Protein AF-A0A968J5C4-F1 (afdb_monomer_lite)

Foldseek 3Di:
DDDLVQLVPDPDVLSVDPLLSVCPPDDLVRLLVCCQVCVLDLSSVSNVCSRCVVVLVVLVVVDPDDDFLVLVLVLSLVVSVCSNVDDPDPDDDDDPSNVSSVSSVVSVVVVVPDDDDPDDPVLVVVVSVVSVVDDSSLSNQLVVLLVPFDPQLSVLQCCCVVVVDDLVRSCVVCVVVVNNDDSVRSVVSPVVSVVSSLVSGRPVSCVPPPPDPD

Sequence (214 aa):
MHHPEDLDHSPWPECRSSLVRGLSIYSDHELVTHLQNHPEQGRYFIALFCRFERQLDAQLRTYPLQLTESQRHWIWQQLFLELSQLRLSHPEGLTLPTWFAQQVDRLMSVVEVAPKEQSDQESFSEREQALAEISPVLGCYIQQALAKLPPDQRFVLVLHDTFRWSEHQILTQLRQEGFPLSSAATLNLIQEARQTLFRELPGDIRALYLRTRP

Secondary structure (DSSP, 8-state):
---GGGGTT-S-GGGGSHHHHTTTTS-HHHHHHHHHH-TT-THHHHHHHHHHHHHHHHHHTTSSS---HHHHHHHHHHHHHHHTT----TTSS--HHHHHHHHHHHHHHHHHHS------HHHHHHHHHHHHTS-HHHHHHHHHHHHHS-HHHHHHHIIIIIS---HHHHHHHHHHTT----HHHHHHHHHHHHHHHHHHS-HHHIIIIIS---

Structure (mmCIF, N/CA/C/O backbone):
data_AF-A0A968J5C4-F1
#
_entry.id   AF-A0A968J5C4-F1
#
loop_
_atom_site.group_PDB
_atom_site.id
_atom_site.type_symbol
_atom_site.label_atom_id
_atom_site.label_alt_id
_atom_site.label_comp_id
_atom_site.label_asym_id
_atom_site.label_entity_id
_atom_site.label_seq_id
_atom_site.pdbx_PDB_ins_code
_atom_site.Cartn_x
_atom_site.Cartn_y
_atom_site.Cartn_z
_atom_site.occupancy
_atom_site.B_iso_or_equiv
_atom_site.auth_seq_id
_atom_site.auth_comp_id
_atom_site.auth_asym_id
_atom_site.auth_atom_id
_atom_site.pdbx_PDB_model_num
ATOM 1 N N . MET A 1 1 ? 13.071 -6.426 -20.908 1.00 38.50 1 MET A N 1
ATOM 2 C CA . MET A 1 1 ? 12.412 -7.721 -20.638 1.00 38.50 1 MET A CA 1
ATOM 3 C C . MET A 1 1 ? 13.096 -8.322 -19.422 1.00 38.50 1 MET A C 1
ATOM 5 O O . MET A 1 1 ? 14.261 -8.667 -19.537 1.00 38.50 1 MET A O 1
ATOM 9 N N . HIS A 1 2 ? 12.450 -8.330 -18.254 1.00 48.69 2 HIS A N 1
ATOM 10 C CA . HIS A 1 2 ? 12.933 -9.114 -17.107 1.00 48.69 2 HIS A 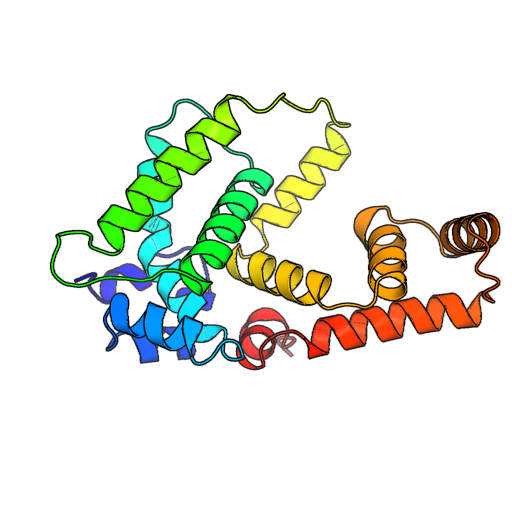CA 1
ATOM 11 C C . HIS A 1 2 ? 12.624 -10.592 -17.376 1.00 48.69 2 HIS A C 1
ATOM 13 O O . HIS A 1 2 ? 11.518 -10.906 -17.823 1.00 48.69 2 HIS A O 1
ATOM 19 N N . HIS A 1 3 ? 13.603 -11.478 -17.192 1.00 46.03 3 HIS A N 1
ATOM 20 C CA . HIS A 1 3 ? 13.430 -12.905 -17.461 1.00 46.03 3 HIS A CA 1
ATOM 21 C C . HIS A 1 3 ? 12.639 -13.560 -16.318 1.00 46.03 3 HIS A C 1
ATOM 23 O O . HIS A 1 3 ? 12.791 -13.165 -15.170 1.00 46.03 3 HIS A O 1
ATOM 29 N N . PRO A 1 4 ? 11.802 -14.577 -16.576 1.00 49.81 4 PRO A N 1
ATOM 30 C CA . PRO A 1 4 ? 11.006 -15.232 -15.531 1.00 49.81 4 PRO A CA 1
ATOM 31 C C . PRO A 1 4 ? 11.838 -15.856 -14.390 1.00 49.81 4 PRO A C 1
ATOM 33 O O . PRO A 1 4 ? 11.307 -16.042 -13.298 1.00 49.81 4 PRO A O 1
ATOM 36 N N . GLU A 1 5 ? 13.129 -16.127 -14.610 1.00 51.81 5 GLU A N 1
ATOM 37 C CA . GLU A 1 5 ? 14.076 -16.632 -13.598 1.00 51.81 5 GLU A CA 1
ATOM 38 C C . GLU A 1 5 ? 14.369 -15.614 -12.481 1.00 51.81 5 GLU A C 1
ATOM 40 O O . GLU A 1 5 ? 14.706 -15.982 -11.359 1.00 51.81 5 GLU A O 1
ATOM 45 N N . ASP A 1 6 ? 14.156 -14.327 -12.747 1.00 52.81 6 ASP A N 1
ATOM 46 C CA . ASP A 1 6 ? 14.412 -13.24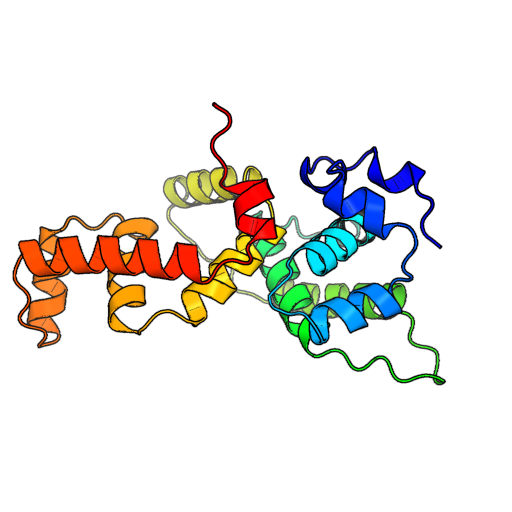1 -11.805 1.00 52.81 6 ASP A CA 1
ATOM 47 C C . ASP A 1 6 ? 13.458 -13.215 -10.599 1.00 52.81 6 ASP A C 1
ATOM 49 O O . ASP A 1 6 ? 13.799 -12.671 -9.547 1.00 52.81 6 ASP A O 1
ATOM 53 N N . LEU A 1 7 ? 12.272 -13.816 -10.737 1.00 58.62 7 LEU A N 1
ATOM 54 C CA . LEU A 1 7 ? 11.234 -13.843 -9.701 1.00 58.62 7 LEU A CA 1
ATOM 55 C C . LEU A 1 7 ? 11.480 -14.916 -8.627 1.00 58.62 7 LEU A C 1
ATOM 57 O O . LEU A 1 7 ? 10.919 -14.817 -7.536 1.00 58.62 7 LEU A O 1
ATOM 61 N N . ASP A 1 8 ? 12.303 -15.932 -8.907 1.00 59.69 8 ASP A N 1
ATOM 62 C CA . ASP A 1 8 ? 12.500 -17.077 -7.999 1.00 59.69 8 ASP A CA 1
ATOM 63 C C . ASP A 1 8 ? 13.495 -16.785 -6.859 1.00 59.69 8 ASP A C 1
ATOM 65 O O . ASP A 1 8 ? 13.578 -17.539 -5.890 1.00 59.69 8 ASP A O 1
ATOM 69 N N . HIS A 1 9 ? 14.199 -15.649 -6.933 1.00 67.56 9 HIS A N 1
ATOM 70 C CA . HIS A 1 9 ? 15.175 -15.199 -5.935 1.00 67.56 9 HIS A CA 1
ATOM 71 C C . HIS A 1 9 ? 14.663 -14.091 -4.999 1.00 67.56 9 HIS A C 1
ATOM 73 O O . HIS A 1 9 ? 15.413 -13.644 -4.133 1.00 67.56 9 HIS A O 1
ATOM 79 N N . SER A 1 10 ? 13.413 -13.637 -5.151 1.00 76.75 10 SER A N 1
ATOM 80 C CA . SER A 1 10 ? 12.849 -12.608 -4.270 1.00 76.75 10 SER A CA 1
ATOM 81 C C . SER A 1 10 ? 12.615 -13.162 -2.853 1.00 76.75 10 SER A C 1
ATOM 83 O O . SER A 1 10 ? 12.084 -14.273 -2.717 1.00 76.75 10 SER A O 1
ATOM 85 N N . PRO A 1 11 ? 12.957 -12.411 -1.785 1.00 83.06 11 PRO A N 1
ATOM 86 C CA . PRO A 1 11 ? 12.683 -12.837 -0.410 1.00 83.06 11 PRO A CA 1
ATOM 87 C C . PRO A 1 11 ? 11.174 -12.903 -0.113 1.00 83.06 11 PRO A C 1
ATOM 89 O O . PRO A 1 11 ? 10.742 -13.604 0.806 1.00 83.06 11 PRO A O 1
ATOM 92 N N . TRP A 1 12 ? 10.358 -12.235 -0.928 1.00 88.88 12 TRP A N 1
ATOM 93 C CA . TRP A 1 12 ? 8.927 -12.071 -0.724 1.00 88.88 12 TRP A CA 1
ATOM 94 C C . TRP A 1 12 ? 8.125 -13.289 -1.230 1.00 88.88 12 TRP A C 1
ATOM 96 O O . TRP A 1 12 ? 8.182 -13.641 -2.415 1.00 88.88 12 TRP A O 1
ATOM 106 N N . PRO A 1 13 ? 7.364 -13.992 -0.363 1.00 89.44 13 PRO A N 1
ATOM 107 C CA . PRO A 1 13 ? 6.615 -15.190 -0.749 1.00 89.44 13 PRO A CA 1
ATOM 108 C C . PRO A 1 13 ? 5.543 -14.931 -1.818 1.00 89.44 13 PRO A C 1
ATOM 110 O O . PRO A 1 13 ? 5.281 -15.812 -2.639 1.00 89.44 13 PRO A O 1
ATOM 113 N N . GLU A 1 14 ? 4.958 -13.736 -1.862 1.00 91.31 14 GLU A N 1
ATOM 114 C CA . GLU A 1 14 ? 3.988 -13.316 -2.877 1.00 91.31 14 GLU A CA 1
ATOM 115 C C . GLU A 1 14 ? 4.526 -13.423 -4.307 1.00 91.31 14 GLU A C 1
ATOM 117 O O . GLU A 1 14 ? 3.774 -13.801 -5.208 1.00 91.31 14 GLU A O 1
ATOM 122 N N . CYS A 1 15 ? 5.825 -13.191 -4.518 1.00 91.75 15 CYS A N 1
ATOM 123 C CA . CYS A 1 15 ? 6.458 -13.244 -5.836 1.00 91.75 15 CYS A CA 1
ATOM 124 C C . CYS A 1 15 ? 6.536 -14.666 -6.398 1.00 91.75 15 CYS A C 1
ATOM 126 O O . CYS A 1 15 ? 6.603 -14.865 -7.611 1.00 91.75 15 CYS A O 1
ATOM 128 N N . ARG A 1 16 ? 6.426 -15.673 -5.523 1.00 89.88 16 ARG A N 1
ATOM 129 C CA . ARG A 1 16 ? 6.356 -17.094 -5.887 1.00 89.88 16 ARG A CA 1
ATOM 130 C C . ARG A 1 16 ? 4.920 -17.603 -6.026 1.00 89.88 16 ARG A C 1
ATOM 132 O O . ARG A 1 16 ? 4.716 -18.765 -6.379 1.00 89.88 16 ARG A O 1
ATOM 139 N N . SER A 1 17 ? 3.916 -16.764 -5.767 1.00 90.25 17 SER A N 1
ATOM 140 C CA . SER A 1 17 ? 2.514 -17.157 -5.893 1.00 90.25 17 SER A CA 1
ATOM 141 C C . SER A 1 17 ? 2.137 -17.440 -7.351 1.00 90.25 17 SER A C 1
ATOM 143 O O . SER A 1 17 ? 2.603 -16.783 -8.286 1.00 90.25 17 SER A O 1
ATOM 145 N N . SER A 1 18 ? 1.239 -18.407 -7.562 1.00 90.69 18 SER A N 1
ATOM 146 C CA . SER A 1 18 ? 0.682 -18.696 -8.893 1.00 90.69 18 SER A CA 1
ATOM 147 C C . SER A 1 18 ? -0.041 -17.486 -9.493 1.00 90.69 18 SER A C 1
ATOM 149 O O . SER A 1 18 ? -0.040 -17.307 -10.710 1.00 90.69 18 SER A O 1
ATOM 151 N N . LEU A 1 19 ? -0.598 -16.632 -8.630 1.00 90.00 19 LEU A N 1
ATOM 152 C CA . LEU A 1 19 ? -1.251 -15.381 -8.991 1.00 90.00 19 LEU A CA 1
ATOM 153 C C . LEU A 1 19 ? -0.293 -14.402 -9.683 1.00 90.00 19 LEU A C 1
ATOM 155 O O . LEU A 1 19 ? -0.680 -13.814 -10.687 1.00 90.00 19 LEU A O 1
ATOM 159 N N . VAL A 1 20 ? 0.947 -14.264 -9.206 1.00 90.88 20 VAL A N 1
ATOM 160 C CA . VAL A 1 20 ? 1.964 -13.403 -9.839 1.00 90.88 20 VAL A CA 1
ATOM 161 C C . VAL A 1 20 ? 2.586 -14.085 -11.052 1.00 90.88 20 VAL A C 1
ATOM 163 O O . VAL A 1 20 ? 2.722 -13.466 -12.107 1.00 90.88 20 VAL A O 1
ATOM 166 N N . ARG A 1 21 ? 2.914 -15.380 -10.950 1.00 89.12 21 ARG A N 1
ATOM 167 C CA . ARG A 1 21 ? 3.531 -16.139 -12.054 1.00 89.12 21 ARG A CA 1
ATOM 168 C C . ARG A 1 21 ? 2.664 -16.143 -13.316 1.00 89.12 21 ARG A C 1
ATOM 170 O O . ARG A 1 21 ? 3.193 -16.005 -14.420 1.00 89.12 21 ARG A O 1
ATOM 177 N N . GLY A 1 22 ? 1.341 -16.220 -13.160 1.00 90.88 22 GLY A N 1
ATOM 178 C CA . GLY A 1 22 ? 0.382 -16.132 -14.266 1.00 90.88 22 GLY A CA 1
ATOM 179 C C . GLY A 1 22 ? 0.363 -14.780 -14.994 1.00 90.88 22 GLY A C 1
ATOM 180 O O . GLY A 1 22 ? -0.156 -14.701 -16.102 1.00 90.88 22 GLY A O 1
ATOM 181 N N . LEU A 1 23 ? 0.946 -13.728 -14.410 1.00 94.31 23 LEU A N 1
ATOM 182 C CA . LEU A 1 23 ? 1.034 -12.388 -14.999 1.00 94.31 23 LEU A CA 1
ATOM 183 C C . LEU A 1 23 ? 2.372 -12.128 -15.713 1.00 94.31 23 LEU A C 1
ATOM 185 O O . LEU A 1 23 ? 2.590 -11.034 -16.227 1.00 94.31 23 LEU A O 1
ATOM 189 N N . SER A 1 24 ? 3.269 -13.118 -15.772 1.00 89.94 24 SER A N 1
ATOM 190 C CA . SER A 1 24 ? 4.573 -13.002 -16.449 1.00 89.94 24 SER A CA 1
ATOM 191 C C . SER A 1 24 ? 4.469 -12.640 -17.935 1.00 89.94 24 SER A C 1
ATOM 193 O O . SER A 1 24 ? 5.381 -12.014 -18.466 1.00 89.94 24 SER A O 1
ATOM 195 N N . ILE A 1 25 ? 3.347 -12.972 -18.582 1.00 91.75 25 ILE A N 1
ATOM 196 C CA . ILE A 1 25 ? 3.081 -12.661 -19.992 1.00 91.75 25 ILE A CA 1
ATOM 197 C C . ILE A 1 25 ? 2.893 -11.164 -20.273 1.00 91.75 25 ILE A C 1
ATOM 199 O O . ILE A 1 25 ? 3.117 -10.737 -21.401 1.00 91.75 25 ILE A O 1
ATOM 203 N N . TYR A 1 26 ? 2.484 -10.374 -19.276 1.00 93.88 26 TYR A N 1
ATOM 204 C CA . TYR A 1 26 ? 2.202 -8.953 -19.462 1.00 93.88 26 TYR A CA 1
ATOM 205 C C . TYR A 1 26 ? 3.490 -8.134 -19.434 1.00 93.88 26 TYR A C 1
ATOM 207 O O . TYR A 1 26 ? 4.351 -8.319 -18.570 1.00 93.88 26 TYR A O 1
ATOM 215 N N . SER A 1 27 ? 3.606 -7.170 -20.334 1.00 92.62 27 SER A N 1
ATOM 216 C CA . SER A 1 27 ? 4.606 -6.109 -20.263 1.00 92.62 27 SER A CA 1
ATOM 217 C C . SER A 1 27 ? 4.381 -5.204 -19.049 1.00 92.62 27 SER A C 1
ATOM 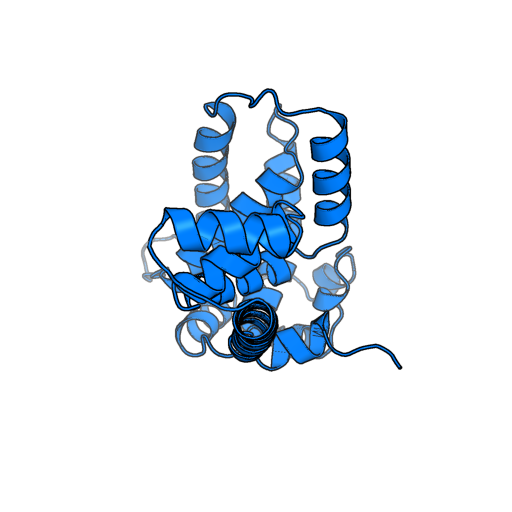219 O O . SER A 1 27 ? 3.302 -5.157 -18.460 1.00 92.62 27 SER A O 1
ATOM 221 N N . ASP A 1 28 ? 5.411 -4.451 -18.676 1.00 92.62 28 ASP A N 1
ATOM 222 C CA . ASP A 1 28 ? 5.342 -3.483 -17.578 1.00 92.62 28 ASP A CA 1
ATOM 223 C C . ASP A 1 28 ? 4.249 -2.428 -17.808 1.00 92.62 28 ASP A C 1
ATOM 225 O O . ASP A 1 28 ? 3.501 -2.087 -16.893 1.00 92.62 28 ASP A O 1
ATOM 229 N N . HIS A 1 29 ? 4.100 -1.968 -19.053 1.00 91.50 29 HIS A N 1
ATOM 230 C CA . HIS A 1 29 ? 3.041 -1.040 -19.444 1.00 91.50 29 HIS A CA 1
ATOM 231 C C . HIS A 1 29 ? 1.646 -1.660 -19.279 1.00 91.50 29 HIS A C 1
ATOM 233 O O . HIS A 1 29 ? 0.740 -1.014 -18.753 1.00 91.50 29 HIS A O 1
ATOM 239 N N . GLU A 1 30 ? 1.454 -2.912 -19.708 1.00 93.50 30 GLU A N 1
ATOM 240 C CA . GLU A 1 30 ? 0.180 -3.619 -19.525 1.00 93.50 30 GLU A CA 1
ATOM 241 C C . GLU A 1 30 ? -0.141 -3.820 -18.044 1.00 93.50 30 GLU A C 1
ATOM 243 O O . GLU A 1 30 ? -1.283 -3.611 -17.644 1.00 93.50 30 GLU A O 1
ATOM 248 N N . LEU A 1 31 ? 0.850 -4.146 -17.207 1.00 95.12 31 LEU A N 1
ATOM 249 C CA . LEU A 1 31 ? 0.646 -4.253 -15.761 1.00 95.12 31 LEU A CA 1
ATOM 250 C C . LEU A 1 31 ? 0.212 -2.923 -15.136 1.00 95.12 31 LEU A C 1
ATOM 252 O O . LEU A 1 31 ? -0.720 -2.916 -14.335 1.00 95.12 31 LEU A O 1
ATOM 256 N N . VAL A 1 32 ? 0.835 -1.802 -15.517 1.00 94.88 32 VAL A N 1
ATOM 257 C CA . VAL A 1 32 ? 0.415 -0.462 -15.064 1.00 94.88 32 VAL A CA 1
ATOM 258 C C . VAL A 1 32 ? -0.996 -0.141 -15.554 1.00 94.88 32 VAL A C 1
ATOM 260 O O . VAL A 1 32 ? -1.837 0.298 -14.774 1.00 94.88 32 VAL A O 1
ATOM 263 N N . THR A 1 33 ? -1.290 -0.429 -16.820 1.00 93.75 33 THR A N 1
ATOM 264 C CA . THR A 1 33 ? -2.622 -0.214 -17.404 1.00 93.75 33 THR A CA 1
ATOM 265 C C . THR A 1 33 ? -3.688 -1.011 -16.650 1.00 93.75 33 THR A C 1
ATOM 267 O O . THR A 1 33 ? -4.750 -0.488 -16.317 1.00 93.75 33 THR A O 1
ATOM 270 N N . HIS A 1 34 ? -3.410 -2.274 -16.330 1.00 95.50 34 HIS A N 1
ATOM 271 C CA . HIS A 1 34 ? -4.325 -3.109 -15.562 1.00 95.50 34 HIS A CA 1
ATOM 272 C C . HIS A 1 34 ? -4.462 -2.660 -14.107 1.00 95.50 34 HIS A C 1
ATOM 274 O O . HIS A 1 34 ? -5.577 -2.670 -13.598 1.00 95.50 34 HIS A O 1
ATOM 280 N N . LEU A 1 35 ? -3.378 -2.227 -13.457 1.00 95.38 35 LEU A N 1
ATOM 281 C CA . LEU A 1 35 ? -3.431 -1.643 -12.114 1.00 95.38 35 LEU A CA 1
ATOM 282 C C . LEU A 1 35 ? -4.395 -0.447 -12.059 1.00 95.38 35 LEU A C 1
ATOM 284 O O . LEU A 1 35 ? -5.167 -0.318 -11.114 1.00 95.38 35 LEU A O 1
ATOM 288 N N . GLN A 1 36 ? -4.363 0.408 -13.080 1.00 93.75 36 GLN A N 1
ATOM 289 C CA . GLN A 1 36 ? -5.202 1.606 -13.160 1.00 93.75 36 GLN A CA 1
ATOM 290 C C . GLN A 1 36 ? -6.663 1.284 -13.483 1.00 93.75 36 GLN A C 1
ATOM 292 O O . GLN A 1 36 ? -7.571 1.884 -12.911 1.00 93.75 36 GLN A O 1
ATOM 297 N N . ASN A 1 37 ? -6.896 0.326 -14.382 1.00 95.00 37 ASN A N 1
ATOM 298 C CA . ASN A 1 37 ? -8.242 -0.039 -14.830 1.00 95.00 37 ASN A CA 1
ATOM 299 C C . ASN A 1 37 ? -8.964 -1.010 -13.883 1.00 95.00 37 ASN A C 1
ATOM 301 O O . ASN A 1 37 ? -10.190 -1.099 -13.932 1.00 95.00 37 ASN A O 1
ATOM 305 N N . HIS A 1 38 ? -8.219 -1.731 -13.042 1.00 95.38 38 HIS A N 1
ATOM 306 C CA . HIS A 1 38 ? -8.739 -2.723 -12.098 1.00 95.38 38 HIS A CA 1
ATOM 307 C C . HIS A 1 38 ? -8.196 -2.490 -10.678 1.00 95.38 38 HIS A C 1
ATOM 309 O O . HIS A 1 38 ? -7.489 -3.349 -10.137 1.00 95.38 38 HIS A O 1
ATOM 315 N N . PRO A 1 39 ? -8.501 -1.341 -10.041 1.00 90.75 39 PRO A N 1
ATOM 316 C CA . PRO A 1 39 ? -8.006 -1.019 -8.700 1.00 90.75 39 PRO A CA 1
ATOM 317 C C . PRO A 1 39 ? -8.497 -1.997 -7.618 1.00 90.75 39 PRO A C 1
ATOM 319 O O . PRO A 1 39 ? -7.935 -2.052 -6.525 1.00 90.75 39 PRO A O 1
ATOM 322 N N . GLU A 1 40 ? -9.534 -2.785 -7.903 1.00 93.19 40 GLU A N 1
ATOM 323 C CA . GLU A 1 40 ? -10.045 -3.853 -7.045 1.00 93.19 40 GLU A CA 1
ATOM 324 C C . GLU A 1 40 ? -9.195 -5.137 -7.062 1.00 93.19 40 GLU A C 1
ATOM 326 O O . GLU A 1 40 ? -9.485 -6.060 -6.298 1.00 93.19 40 GLU A O 1
ATOM 331 N N . GLN A 1 41 ? -8.170 -5.212 -7.919 1.00 95.38 41 GLN A N 1
ATOM 332 C CA . GLN A 1 41 ? -7.288 -6.371 -8.087 1.00 95.38 41 GLN A CA 1
ATOM 333 C C . GLN A 1 41 ? -5.845 -6.005 -7.733 1.00 95.38 41 GLN A C 1
ATOM 335 O O . GLN A 1 41 ? -5.139 -5.353 -8.505 1.00 95.38 41 GLN A O 1
ATOM 340 N N . GLY A 1 42 ? -5.368 -6.468 -6.579 1.00 95.69 42 GLY A N 1
ATOM 341 C CA . GLY A 1 42 ? -4.024 -6.148 -6.111 1.00 95.69 42 GLY A CA 1
ATOM 342 C C . GLY A 1 42 ? -2.887 -6.878 -6.823 1.00 95.69 42 GLY A C 1
ATOM 343 O O . GLY A 1 42 ? -1.733 -6.451 -6.768 1.00 95.69 42 GLY A O 1
ATOM 344 N N . ARG A 1 43 ? -3.197 -7.950 -7.555 1.00 96.06 43 ARG A N 1
ATOM 345 C CA . ARG A 1 43 ? -2.231 -8.781 -8.288 1.00 96.06 43 ARG A CA 1
ATOM 346 C C . ARG A 1 43 ? -1.322 -8.017 -9.243 1.00 96.06 43 ARG A C 1
ATOM 348 O O . ARG A 1 43 ? -0.167 -8.400 -9.407 1.00 96.06 43 ARG A O 1
ATOM 355 N N . TYR A 1 44 ? -1.821 -6.948 -9.861 1.00 96.69 44 TYR A N 1
ATOM 356 C CA . TYR A 1 44 ? -1.044 -6.169 -10.825 1.00 96.69 44 TYR A CA 1
ATOM 357 C C . TYR A 1 44 ? 0.051 -5.358 -10.137 1.00 96.69 44 TYR A C 1
ATOM 359 O O . TYR A 1 44 ? 1.187 -5.345 -10.612 1.00 96.69 44 TYR A O 1
ATOM 367 N N . PHE A 1 45 ? -0.251 -4.760 -8.980 1.00 97.19 45 PHE A N 1
ATOM 368 C CA . PHE A 1 45 ? 0.773 -4.087 -8.188 1.00 97.19 45 PHE A CA 1
ATOM 369 C C . PHE A 1 45 ? 1.767 -5.080 -7.588 1.00 97.19 45 PHE A C 1
ATOM 371 O O . PHE A 1 45 ? 2.963 -4.821 -7.648 1.00 97.19 45 PHE A O 1
ATOM 378 N N . ILE A 1 46 ? 1.310 -6.240 -7.098 1.00 96.44 46 ILE A N 1
ATOM 379 C CA . ILE A 1 46 ? 2.224 -7.293 -6.623 1.00 96.44 46 ILE A CA 1
ATOM 380 C C . ILE A 1 46 ? 3.206 -7.688 -7.737 1.00 96.44 46 ILE A C 1
ATOM 382 O O . ILE A 1 46 ? 4.406 -7.785 -7.497 1.00 96.44 46 ILE A O 1
ATOM 386 N N . ALA A 1 47 ? 2.726 -7.885 -8.968 1.00 96.06 47 ALA A N 1
ATOM 387 C CA . ALA A 1 47 ? 3.591 -8.235 -10.091 1.00 96.06 47 ALA A CA 1
ATOM 388 C C . ALA A 1 47 ? 4.618 -7.136 -10.412 1.00 96.06 47 ALA A C 1
ATOM 390 O O . ALA A 1 47 ? 5.778 -7.456 -10.668 1.00 96.06 47 ALA A O 1
ATOM 391 N N . LEU A 1 48 ? 4.221 -5.859 -10.367 1.00 96.00 48 LEU A N 1
ATOM 392 C CA . LEU A 1 48 ? 5.142 -4.729 -10.528 1.00 96.00 48 LEU A CA 1
ATOM 393 C C . LEU A 1 48 ? 6.173 -4.686 -9.395 1.00 96.00 48 LEU A C 1
ATOM 395 O O . LEU A 1 48 ? 7.368 -4.629 -9.669 1.00 96.00 48 LEU A O 1
ATOM 399 N N . PHE A 1 49 ? 5.735 -4.793 -8.141 1.00 96.00 49 PHE A N 1
ATOM 400 C CA . PHE A 1 49 ? 6.616 -4.871 -6.978 1.00 96.00 49 PHE A CA 1
ATOM 401 C C . PHE A 1 49 ? 7.671 -5.969 -7.154 1.00 96.00 49 PHE A C 1
ATOM 403 O O . PHE A 1 49 ? 8.864 -5.688 -7.117 1.00 96.00 49 PHE A O 1
ATOM 410 N N . CYS A 1 50 ? 7.250 -7.194 -7.471 1.00 94.12 50 CYS A N 1
ATOM 411 C CA . CYS A 1 50 ? 8.158 -8.326 -7.646 1.00 94.12 50 CYS A CA 1
ATOM 412 C C . CYS A 1 50 ? 9.160 -8.150 -8.799 1.00 94.12 50 CYS A C 1
ATOM 414 O O . CYS A 1 50 ? 10.238 -8.738 -8.763 1.00 94.12 50 CYS A O 1
ATOM 416 N N . ARG A 1 51 ? 8.824 -7.359 -9.828 1.00 93.69 51 ARG A N 1
ATOM 417 C CA . ARG A 1 51 ? 9.752 -7.030 -10.923 1.00 93.69 51 ARG A CA 1
ATOM 418 C C . ARG A 1 51 ? 10.765 -5.966 -10.520 1.00 93.69 51 ARG A C 1
ATOM 420 O O . ARG A 1 51 ? 11.935 -6.098 -10.862 1.00 93.69 51 ARG A O 1
ATOM 427 N N . PHE A 1 52 ? 10.320 -4.932 -9.811 1.00 94.81 52 PHE A N 1
ATOM 428 C CA . PHE A 1 52 ? 11.126 -3.743 -9.533 1.00 94.81 52 PHE A CA 1
ATOM 429 C C . PHE A 1 52 ? 11.827 -3.755 -8.173 1.00 94.81 52 PHE A C 1
ATOM 431 O O . PHE A 1 52 ? 12.688 -2.912 -7.944 1.00 94.81 52 PHE A O 1
ATOM 438 N N . GLU A 1 53 ? 11.528 -4.702 -7.286 1.00 92.81 53 GLU A N 1
ATOM 439 C CA . GLU A 1 53 ? 12.121 -4.736 -5.946 1.00 92.81 53 GLU A CA 1
ATOM 440 C C . GLU A 1 53 ? 13.645 -4.869 -5.964 1.00 92.81 53 GLU A C 1
ATOM 442 O O . GLU A 1 53 ? 14.328 -4.066 -5.333 1.00 92.81 53 GLU A O 1
ATOM 447 N N . ARG A 1 54 ? 14.205 -5.738 -6.810 1.00 91.00 54 ARG A N 1
ATOM 448 C CA . ARG A 1 54 ? 15.666 -5.825 -6.967 1.00 91.00 54 ARG A CA 1
ATOM 449 C C . ARG A 1 54 ? 16.281 -4.568 -7.584 1.00 91.00 54 ARG A C 1
ATOM 451 O O . ARG A 1 54 ? 17.411 -4.222 -7.246 1.00 91.00 54 ARG A O 1
ATOM 458 N N . GLN A 1 55 ? 15.563 -3.884 -8.479 1.00 92.69 55 GLN A N 1
ATOM 459 C CA . GLN A 1 55 ? 16.027 -2.606 -9.028 1.00 92.69 55 GLN A CA 1
ATOM 460 C C . GLN A 1 55 ? 16.068 -1.539 -7.929 1.00 92.69 55 GLN A C 1
ATOM 462 O O . GLN A 1 55 ? 17.067 -0.829 -7.820 1.00 92.69 55 GLN A O 1
ATOM 467 N N . LEU A 1 56 ? 15.018 -1.454 -7.106 1.00 93.06 56 LEU A N 1
ATOM 468 C CA . LEU A 1 56 ? 14.978 -0.561 -5.954 1.00 93.06 56 LEU A CA 1
ATOM 469 C C . LEU A 1 56 ? 16.145 -0.855 -5.012 1.00 93.06 56 LEU A C 1
ATOM 471 O O . LEU A 1 56 ? 16.918 0.046 -4.715 1.00 93.06 56 LEU A O 1
ATOM 475 N N . ASP A 1 57 ? 16.329 -2.109 -4.606 1.00 91.06 57 ASP A N 1
ATOM 476 C CA . ASP A 1 57 ? 17.410 -2.512 -3.706 1.00 91.06 57 ASP A CA 1
ATOM 477 C C . ASP A 1 57 ? 18.797 -2.177 -4.258 1.00 91.06 57 ASP A C 1
ATOM 479 O O . ASP A 1 57 ? 19.663 -1.690 -3.527 1.00 91.06 57 ASP A O 1
ATOM 483 N N . ALA A 1 58 ? 19.027 -2.424 -5.550 1.00 92.56 58 ALA A N 1
ATOM 484 C CA . ALA A 1 58 ? 20.287 -2.089 -6.202 1.00 92.56 58 ALA A CA 1
ATOM 485 C C . ALA A 1 58 ? 20.544 -0.575 -6.195 1.00 92.56 58 ALA A C 1
ATOM 487 O O . ALA A 1 58 ? 21.660 -0.148 -5.904 1.00 92.56 58 ALA A O 1
ATOM 488 N N . GLN A 1 59 ? 19.516 0.228 -6.469 1.00 93.12 59 GLN A N 1
ATOM 489 C CA . GLN A 1 59 ? 19.612 1.685 -6.468 1.00 93.12 59 GLN A CA 1
ATOM 490 C C . GLN A 1 59 ? 19.781 2.245 -5.050 1.00 93.12 59 GLN A C 1
ATOM 492 O O . GLN A 1 59 ? 20.636 3.089 -4.816 1.00 93.12 59 GLN A O 1
ATOM 497 N N . LEU A 1 60 ? 19.048 1.735 -4.062 1.00 90.50 60 LEU A N 1
ATOM 498 C CA . LEU A 1 60 ? 19.166 2.182 -2.673 1.00 90.50 60 LEU A CA 1
ATOM 499 C C . LEU A 1 60 ? 20.571 1.945 -2.098 1.00 90.50 60 LEU A C 1
ATOM 501 O O . LEU A 1 60 ? 21.064 2.767 -1.330 1.00 90.50 60 LEU A O 1
ATOM 505 N N . ARG A 1 61 ? 21.265 0.879 -2.520 1.00 90.88 61 ARG A N 1
ATOM 506 C CA . ARG A 1 61 ? 22.659 0.606 -2.120 1.00 90.88 61 ARG A CA 1
ATOM 507 C C . ARG A 1 61 ? 23.669 1.634 -2.632 1.00 90.88 61 ARG A C 1
ATOM 509 O O . ARG A 1 61 ? 24.788 1.653 -2.122 1.00 90.88 61 ARG A O 1
ATOM 516 N N . THR A 1 62 ? 23.319 2.464 -3.618 1.00 91.81 62 THR A N 1
ATOM 517 C CA . THR A 1 62 ? 24.220 3.522 -4.102 1.00 91.81 62 THR A CA 1
ATOM 518 C C . THR A 1 62 ? 24.223 4.756 -3.204 1.00 91.81 62 THR A C 1
ATOM 520 O O . THR A 1 62 ? 25.132 5.576 -3.311 1.00 91.81 62 THR A O 1
ATOM 523 N N . TYR A 1 63 ? 23.238 4.893 -2.311 1.00 88.00 63 TYR A N 1
ATOM 524 C CA . TYR A 1 63 ? 23.165 6.009 -1.375 1.00 88.00 63 TYR A CA 1
ATOM 525 C C . TYR A 1 63 ? 23.968 5.722 -0.102 1.00 88.00 63 TYR A C 1
ATOM 527 O O . TYR A 1 63 ? 23.960 4.597 0.401 1.00 88.00 63 TYR A O 1
ATOM 535 N N . PRO A 1 64 ? 24.636 6.737 0.476 1.00 83.88 64 PRO A N 1
ATOM 536 C CA . PRO A 1 64 ? 25.351 6.578 1.741 1.00 83.88 64 PRO A CA 1
ATOM 537 C C . PRO A 1 64 ? 24.395 6.397 2.930 1.00 83.88 64 PRO A C 1
ATOM 539 O O . PRO A 1 64 ? 24.784 5.864 3.971 1.00 83.88 64 PRO A O 1
ATOM 542 N N . LEU A 1 65 ? 23.150 6.860 2.792 1.00 84.94 65 LEU A N 1
ATOM 543 C CA . LEU A 1 65 ? 22.128 6.778 3.823 1.00 84.94 65 LEU A CA 1
ATOM 544 C C . LEU A 1 65 ? 21.552 5.358 3.909 1.00 84.94 65 LEU A C 1
ATOM 546 O O . LEU A 1 65 ? 20.972 4.850 2.953 1.00 84.94 65 LEU A O 1
ATOM 550 N N . GLN A 1 66 ? 21.652 4.745 5.089 1.00 84.25 66 GLN A N 1
ATOM 551 C CA . GLN A 1 66 ? 20.940 3.505 5.390 1.00 84.25 66 GLN A CA 1
ATOM 552 C C . GLN A 1 66 ? 19.485 3.825 5.720 1.00 84.25 66 GLN A C 1
ATOM 554 O O . GLN A 1 66 ? 19.205 4.486 6.722 1.00 84.25 66 GLN A O 1
ATOM 559 N N . LEU A 1 67 ? 18.571 3.356 4.873 1.00 87.81 67 LEU A N 1
ATOM 560 C CA . LEU A 1 67 ? 17.143 3.530 5.098 1.00 87.81 67 LEU A CA 1
ATOM 561 C C . LEU A 1 67 ? 16.626 2.598 6.191 1.00 87.81 67 LEU A C 1
ATOM 563 O O . LEU A 1 67 ? 17.023 1.430 6.266 1.00 87.81 67 LEU A O 1
ATOM 567 N N . THR A 1 68 ? 15.687 3.111 6.979 1.00 90.25 68 THR A N 1
ATOM 568 C CA . THR A 1 68 ? 14.873 2.313 7.900 1.00 90.25 68 THR A CA 1
ATOM 569 C C . THR A 1 68 ? 13.782 1.555 7.129 1.00 90.25 68 THR A C 1
ATOM 571 O O . THR A 1 68 ? 13.484 1.875 5.972 1.00 90.25 68 THR A O 1
ATOM 574 N N . GLU A 1 69 ? 13.159 0.551 7.743 1.00 89.56 69 GLU A N 1
ATOM 575 C CA . GLU A 1 69 ? 12.035 -0.172 7.138 1.00 89.56 69 GLU A CA 1
ATOM 576 C C . GLU A 1 69 ? 10.822 0.731 6.937 1.00 89.56 69 GLU A C 1
ATOM 578 O O . GLU A 1 69 ? 10.180 0.658 5.886 1.00 89.56 69 GLU A O 1
ATOM 583 N N . SER A 1 70 ? 10.534 1.640 7.878 1.00 89.69 70 SER A N 1
ATOM 584 C CA . SER A 1 70 ? 9.485 2.655 7.686 1.00 89.69 70 SER A CA 1
ATOM 585 C C . SER A 1 70 ? 9.732 3.498 6.432 1.00 89.69 70 SER A C 1
ATOM 587 O O . SER A 1 70 ? 8.795 3.768 5.681 1.00 89.69 70 SER A O 1
ATOM 589 N N . GLN A 1 71 ? 10.982 3.894 6.169 1.00 91.50 71 GLN A N 1
ATOM 590 C CA . GLN A 1 71 ? 11.331 4.673 4.978 1.00 91.50 71 GLN A CA 1
ATOM 591 C C . GLN A 1 71 ? 11.204 3.841 3.698 1.00 91.50 71 GLN A C 1
ATOM 593 O O . GLN A 1 71 ? 10.642 4.327 2.718 1.00 91.50 71 GLN A O 1
ATOM 598 N N . ARG A 1 72 ? 11.641 2.574 3.706 1.00 91.75 72 ARG A N 1
ATOM 599 C CA . ARG A 1 72 ? 11.430 1.649 2.577 1.00 91.75 72 ARG A CA 1
ATOM 600 C C . ARG A 1 72 ? 9.944 1.474 2.254 1.00 91.75 72 ARG A C 1
ATOM 602 O O . ARG A 1 72 ? 9.549 1.571 1.093 1.00 91.75 72 ARG A O 1
ATOM 609 N N . HIS A 1 73 ? 9.110 1.279 3.274 1.00 93.06 73 HIS A N 1
ATOM 610 C CA . HIS A 1 73 ? 7.657 1.196 3.120 1.00 93.06 73 HIS A CA 1
ATOM 611 C C . HIS A 1 73 ? 7.066 2.485 2.552 1.00 93.06 73 HIS A C 1
ATOM 613 O O . HIS A 1 73 ? 6.215 2.431 1.665 1.00 93.06 73 HIS A O 1
ATOM 619 N N . TRP A 1 74 ? 7.525 3.641 3.032 1.00 94.38 74 TRP A N 1
ATOM 620 C CA . TRP A 1 74 ? 7.081 4.933 2.524 1.00 94.38 74 TRP A CA 1
ATOM 621 C C . TRP A 1 74 ? 7.428 5.119 1.041 1.00 94.38 74 TRP A C 1
ATOM 623 O O . TRP A 1 74 ? 6.561 5.536 0.276 1.00 94.38 74 TRP A O 1
ATOM 633 N N . ILE A 1 75 ? 8.636 4.741 0.605 1.00 95.38 75 ILE A N 1
ATOM 634 C CA . ILE A 1 75 ? 9.029 4.792 -0.814 1.00 95.38 75 ILE A CA 1
ATOM 635 C C . ILE A 1 75 ? 8.066 3.957 -1.664 1.00 95.38 75 ILE A C 1
ATOM 637 O O . ILE A 1 75 ? 7.524 4.459 -2.647 1.00 95.38 75 ILE A O 1
ATOM 641 N N . TRP A 1 76 ? 7.779 2.718 -1.257 1.00 96.25 76 TRP A N 1
ATOM 642 C CA . TRP A 1 76 ? 6.812 1.872 -1.962 1.00 96.25 76 TRP A CA 1
ATOM 643 C C . TRP A 1 76 ? 5.402 2.454 -1.989 1.00 96.25 76 TRP A C 1
ATOM 645 O O . TRP A 1 76 ? 4.738 2.369 -3.020 1.00 96.25 76 TRP A O 1
ATOM 655 N N . GLN A 1 77 ? 4.955 3.083 -0.903 1.00 95.69 77 GLN A N 1
ATOM 656 C CA . GLN A 1 77 ? 3.663 3.769 -0.864 1.00 95.69 77 GLN A CA 1
ATOM 657 C C . GLN A 1 77 ? 3.613 4.934 -1.855 1.00 95.69 77 GLN A C 1
ATOM 659 O O . GLN A 1 77 ? 2.622 5.072 -2.570 1.00 95.69 77 GLN A O 1
ATOM 664 N N . GLN A 1 78 ? 4.672 5.747 -1.942 1.00 96.12 78 GLN A N 1
ATOM 665 C CA . GLN A 1 78 ? 4.734 6.835 -2.922 1.00 96.12 78 GLN A CA 1
ATOM 666 C C . GLN A 1 78 ? 4.737 6.291 -4.353 1.00 96.12 78 GLN A C 1
ATOM 668 O O . GLN A 1 78 ? 3.948 6.738 -5.183 1.00 96.12 78 GLN A O 1
ATOM 673 N N . LEU A 1 79 ? 5.548 5.267 -4.628 1.00 96.31 79 LEU A N 1
ATOM 674 C CA . LEU A 1 79 ? 5.585 4.614 -5.937 1.00 96.31 79 LEU A CA 1
ATOM 675 C C . LEU A 1 79 ? 4.225 4.015 -6.312 1.00 96.31 79 LEU A C 1
ATOM 677 O O . LEU A 1 79 ? 3.781 4.183 -7.443 1.00 96.31 79 LEU A O 1
ATOM 681 N N . PHE A 1 80 ? 3.535 3.360 -5.377 1.00 96.62 80 PHE A N 1
ATOM 682 C CA . PHE A 1 80 ? 2.193 2.816 -5.589 1.00 96.62 80 PHE A CA 1
ATOM 683 C C . PHE A 1 80 ? 1.187 3.902 -5.984 1.00 96.62 80 PHE A C 1
ATOM 685 O O . PHE A 1 80 ? 0.466 3.754 -6.975 1.00 96.62 80 PHE A O 1
ATOM 692 N N . LEU A 1 81 ? 1.158 5.006 -5.231 1.00 93.81 81 LEU A N 1
ATOM 693 C CA . LEU A 1 81 ? 0.275 6.137 -5.507 1.00 93.81 81 LEU A CA 1
ATOM 694 C C . LEU A 1 81 ? 0.556 6.733 -6.887 1.00 93.81 81 LEU A C 1
ATOM 696 O O . LEU A 1 81 ? -0.376 6.972 -7.654 1.00 93.81 81 LEU A O 1
ATOM 700 N N . GLU A 1 82 ? 1.823 6.918 -7.238 1.00 94.12 82 GLU A N 1
ATOM 701 C CA . GLU A 1 82 ? 2.192 7.497 -8.526 1.00 94.12 82 GLU A CA 1
ATOM 702 C C . GLU A 1 82 ? 1.922 6.549 -9.693 1.00 94.12 82 GLU A C 1
ATOM 704 O O . GLU A 1 82 ? 1.360 6.978 -10.698 1.00 94.12 82 GLU A O 1
ATOM 709 N N . LEU A 1 83 ? 2.210 5.251 -9.551 1.00 93.88 83 LEU A N 1
ATOM 710 C CA . LEU A 1 83 ? 1.869 4.227 -10.545 1.00 93.88 83 LEU A CA 1
ATOM 711 C C . LEU A 1 83 ? 0.363 4.193 -10.832 1.00 93.88 83 LEU A C 1
ATOM 713 O O . LEU A 1 83 ? -0.041 4.046 -11.987 1.00 93.88 83 LEU A O 1
ATOM 717 N N . SER A 1 84 ? -0.475 4.390 -9.808 1.00 88.00 84 SER A N 1
ATOM 718 C CA . SER A 1 84 ? -1.937 4.421 -9.959 1.00 88.00 84 SER A CA 1
ATOM 719 C C . SER A 1 84 ? -2.455 5.606 -10.787 1.00 88.00 84 SER A C 1
ATOM 721 O O . SER A 1 84 ? -3.600 5.593 -11.230 1.00 88.00 84 SER A O 1
ATOM 723 N N . GLN A 1 85 ? -1.616 6.617 -11.026 1.00 88.00 85 GLN A N 1
ATOM 724 C CA . GLN A 1 85 ? -1.961 7.835 -11.770 1.00 88.00 85 GLN A CA 1
ATOM 725 C C . GLN A 1 85 ? -1.041 8.070 -12.978 1.00 88.00 85 GLN A C 1
ATOM 727 O O . GLN A 1 85 ? -1.208 9.045 -13.715 1.00 88.00 85 GLN A O 1
ATOM 732 N N . LEU A 1 86 ? -0.061 7.188 -13.184 1.00 87.56 86 LEU A N 1
ATOM 733 C CA . LEU A 1 86 ? 0.996 7.357 -14.165 1.00 87.56 86 LEU A CA 1
ATOM 734 C C . LEU A 1 86 ? 0.445 7.332 -15.590 1.00 87.56 86 LEU A C 1
ATOM 736 O O . LEU A 1 86 ? -0.121 6.340 -16.042 1.00 87.56 86 LEU A O 1
ATOM 740 N N . ARG A 1 87 ? 0.693 8.396 -16.350 1.00 77.88 87 ARG A N 1
ATOM 741 C CA . ARG A 1 87 ? 0.447 8.400 -17.793 1.00 77.88 87 ARG A CA 1
ATOM 742 C C . ARG A 1 87 ? 1.742 8.088 -18.521 1.00 77.88 87 ARG A C 1
ATOM 744 O O . ARG A 1 87 ? 2.596 8.957 -18.671 1.00 77.88 87 ARG A O 1
ATOM 751 N N . LEU A 1 88 ? 1.876 6.847 -18.978 1.00 68.75 88 LEU A N 1
ATOM 752 C CA . LEU A 1 88 ? 2.938 6.472 -19.904 1.00 68.75 88 LEU A CA 1
ATOM 753 C C . LEU A 1 88 ? 2.549 6.968 -21.303 1.00 68.75 88 LEU A C 1
ATOM 755 O O . LEU A 1 88 ? 1.831 6.303 -22.043 1.00 68.75 88 LEU A O 1
ATOM 759 N N . SER A 1 89 ? 2.972 8.179 -21.654 1.00 57.91 89 SER A N 1
ATOM 760 C CA . SER A 1 89 ? 2.849 8.680 -23.024 1.00 57.91 89 SER A CA 1
ATOM 761 C C . SER A 1 89 ? 3.872 7.968 -23.918 1.00 57.91 89 SER A C 1
ATOM 763 O O . SER A 1 89 ? 5.072 8.067 -23.676 1.00 57.91 89 SER A O 1
ATOM 765 N N . HIS A 1 90 ? 3.438 7.302 -24.989 1.00 50.06 90 HIS A N 1
ATOM 766 C CA . HIS A 1 90 ? 4.320 6.985 -26.124 1.00 50.06 90 HIS A CA 1
ATOM 767 C C . HIS A 1 90 ? 4.139 8.078 -27.195 1.00 50.06 90 HIS A C 1
ATOM 769 O O . HIS A 1 90 ? 2.981 8.400 -27.470 1.00 50.06 90 HIS A O 1
ATOM 775 N N . PRO A 1 91 ? 5.203 8.682 -27.792 1.00 47.53 91 PRO A N 1
ATOM 776 C CA . PRO A 1 91 ? 6.509 8.101 -28.131 1.00 47.53 91 PRO A CA 1
ATOM 777 C C . PRO A 1 91 ? 7.741 9.001 -27.807 1.00 47.53 91 PRO A C 1
ATOM 779 O O . PRO A 1 91 ? 8.586 9.212 -28.672 1.00 47.53 91 PRO A O 1
ATOM 782 N N . GLU A 1 92 ? 7.898 9.510 -26.577 1.00 49.94 92 GLU A N 1
ATOM 783 C CA . GLU A 1 92 ? 9.086 10.306 -26.169 1.00 49.94 92 GLU A CA 1
ATOM 784 C C . GLU A 1 92 ? 9.925 9.636 -25.058 1.00 49.94 92 GLU A C 1
ATOM 786 O O . GLU A 1 92 ? 10.204 10.206 -24.009 1.00 49.94 92 GLU A O 1
ATOM 791 N N . GLY A 1 93 ? 10.350 8.388 -25.280 1.00 59.31 93 GLY A N 1
ATOM 792 C CA . GLY A 1 93 ? 11.556 7.831 -24.641 1.00 59.31 93 GLY A CA 1
ATOM 793 C C . GLY A 1 93 ? 11.511 7.420 -23.158 1.00 59.31 93 GLY A C 1
ATOM 794 O O . GLY A 1 93 ? 12.471 6.797 -22.705 1.00 59.31 93 GLY A O 1
ATOM 795 N N . LEU A 1 94 ? 10.444 7.691 -22.395 1.00 72.62 94 LEU A N 1
ATOM 796 C CA . LEU A 1 94 ? 10.386 7.297 -20.980 1.00 72.62 94 LEU A CA 1
ATOM 797 C C . LEU A 1 94 ? 9.843 5.868 -20.796 1.00 72.62 94 LEU A C 1
ATOM 799 O O . LEU A 1 94 ? 8.649 5.613 -20.932 1.00 72.62 94 LEU A O 1
ATOM 803 N N . THR A 1 95 ? 10.730 4.925 -20.472 1.00 87.31 95 THR A N 1
ATOM 804 C CA . THR A 1 95 ? 10.358 3.541 -20.123 1.00 87.31 95 THR A CA 1
ATOM 805 C C . THR A 1 95 ? 9.997 3.420 -18.639 1.00 87.31 95 THR A C 1
ATOM 807 O O . THR A 1 95 ? 10.465 4.228 -17.837 1.00 87.31 95 THR A O 1
ATOM 810 N N . LEU A 1 96 ? 9.215 2.403 -18.241 1.00 90.44 96 LEU A N 1
ATOM 811 C CA . LEU A 1 96 ? 8.870 2.215 -16.824 1.00 90.44 96 LEU A CA 1
ATOM 812 C C . LEU A 1 96 ? 10.106 2.030 -15.920 1.00 90.44 96 LEU A C 1
ATOM 814 O O . LEU A 1 96 ? 10.151 2.691 -14.887 1.00 90.44 96 LEU A O 1
ATOM 818 N N . PRO A 1 97 ? 11.142 1.248 -16.295 1.00 91.62 97 PRO A N 1
ATOM 819 C CA . PRO A 1 97 ? 12.375 1.177 -15.508 1.00 91.62 97 PRO A CA 1
ATOM 820 C C . PRO A 1 97 ? 13.084 2.526 -15.341 1.00 91.62 97 PRO A C 1
ATOM 822 O O . PRO A 1 97 ? 13.565 2.830 -14.251 1.00 91.62 97 PRO A O 1
ATOM 825 N N . THR A 1 98 ? 13.127 3.348 -16.397 1.00 91.00 98 THR A N 1
ATOM 826 C CA . THR A 1 98 ? 13.714 4.697 -16.337 1.00 91.00 98 THR A CA 1
ATOM 827 C C . THR A 1 98 ? 12.893 5.619 -15.441 1.00 91.00 98 THR A C 1
ATOM 829 O O . THR A 1 98 ? 13.459 6.316 -14.605 1.00 91.00 98 THR A O 1
ATOM 832 N N . TRP A 1 99 ? 11.565 5.601 -15.583 1.00 92.88 99 TRP A N 1
ATOM 833 C CA . TRP A 1 99 ? 10.659 6.355 -14.720 1.00 92.88 99 TRP A CA 1
ATOM 834 C C . TRP A 1 99 ? 10.825 5.943 -13.254 1.00 92.88 99 TRP A C 1
ATOM 836 O O . TRP A 1 99 ? 10.960 6.808 -12.396 1.00 92.88 99 TRP A O 1
ATOM 846 N N . PHE A 1 100 ? 10.881 4.637 -12.979 1.00 94.56 100 PHE A N 1
ATOM 847 C CA . PHE A 1 100 ? 11.047 4.092 -11.634 1.00 94.56 100 PHE A CA 1
ATOM 848 C C . PHE A 1 100 ? 12.336 4.605 -10.992 1.00 94.56 100 PHE A C 1
ATOM 850 O O . PHE A 1 100 ? 12.296 5.132 -9.883 1.00 94.56 100 PHE A O 1
ATOM 857 N N . ALA A 1 101 ? 13.458 4.537 -11.718 1.00 94.00 101 ALA A N 1
ATOM 858 C CA . ALA A 1 101 ? 14.737 5.040 -11.228 1.00 94.00 101 ALA A CA 1
ATOM 859 C C . ALA A 1 101 ? 14.681 6.541 -10.900 1.00 94.00 101 ALA A C 1
ATOM 861 O O . ALA A 1 101 ? 15.079 6.945 -9.810 1.00 94.00 101 ALA A O 1
ATOM 862 N N . GLN A 1 102 ? 14.101 7.352 -11.791 1.00 94.06 102 GLN A N 1
ATOM 863 C CA . GLN A 1 102 ? 13.931 8.791 -11.565 1.00 94.06 102 GLN A CA 1
ATOM 864 C C . GLN A 1 102 ? 13.045 9.098 -10.349 1.00 94.06 102 GLN A C 1
ATOM 866 O O . GLN A 1 102 ? 13.309 10.056 -9.620 1.00 94.06 102 GLN A O 1
ATOM 871 N N . GLN A 1 103 ? 11.994 8.304 -10.111 1.00 95.12 103 GLN A N 1
ATOM 872 C CA . GLN A 1 103 ? 11.154 8.495 -8.929 1.00 95.12 103 GLN A CA 1
ATOM 873 C C . GLN A 1 103 ? 11.883 8.138 -7.645 1.00 95.12 103 GLN A C 1
ATOM 875 O O . GLN A 1 103 ? 11.780 8.889 -6.679 1.00 95.12 103 GLN A O 1
ATOM 880 N N . VAL A 1 104 ? 12.649 7.048 -7.631 1.00 95.31 104 VAL A N 1
ATOM 881 C CA . VAL A 1 104 ? 13.477 6.692 -6.475 1.00 95.31 104 VAL A CA 1
ATOM 882 C C . VAL A 1 104 ? 14.490 7.800 -6.181 1.00 95.31 104 VAL A C 1
ATOM 884 O O . VAL A 1 104 ? 14.575 8.222 -5.031 1.00 95.31 104 VAL A O 1
ATOM 887 N N . ASP A 1 105 ? 15.160 8.357 -7.197 1.00 95.00 105 ASP A N 1
ATOM 888 C CA . ASP A 1 105 ? 16.101 9.473 -7.014 1.00 95.00 105 ASP A CA 1
ATOM 889 C C . ASP A 1 105 ? 15.431 10.688 -6.353 1.00 95.00 105 ASP A C 1
ATOM 891 O O . ASP A 1 105 ? 15.941 11.253 -5.379 1.00 95.00 105 ASP A O 1
ATOM 895 N N . ARG A 1 106 ? 14.245 11.070 -6.844 1.00 95.19 106 ARG A N 1
ATOM 896 C CA . ARG A 1 106 ? 13.452 12.162 -6.265 1.00 95.19 106 ARG A CA 1
ATOM 897 C C . ARG A 1 106 ? 13.058 11.863 -4.819 1.00 95.19 106 ARG A C 1
ATOM 899 O O . ARG A 1 106 ? 13.226 12.727 -3.961 1.00 95.19 106 ARG A O 1
ATOM 906 N N . LEU A 1 107 ? 12.541 10.671 -4.534 1.00 95.31 107 LEU A N 1
ATOM 907 C CA . LEU A 1 107 ? 12.120 10.282 -3.185 1.00 95.31 107 LEU A CA 1
ATOM 908 C C . LEU A 1 107 ? 13.301 10.257 -2.208 1.00 95.31 107 LEU A C 1
ATOM 910 O O . LEU A 1 107 ? 13.162 10.724 -1.079 1.00 95.31 107 LEU A O 1
ATOM 914 N N . MET A 1 108 ? 14.476 9.807 -2.648 1.00 93.56 108 MET A N 1
ATOM 915 C CA . MET A 1 108 ? 15.685 9.807 -1.824 1.00 93.56 108 MET A CA 1
ATOM 916 C C . MET A 1 108 ? 16.123 11.216 -1.432 1.00 93.56 108 MET A C 1
ATOM 918 O O . MET A 1 108 ? 16.434 11.443 -0.265 1.00 93.56 108 MET A O 1
ATOM 922 N N . SER A 1 109 ? 16.035 12.187 -2.347 1.00 91.44 109 SER A N 1
ATOM 923 C CA . SER A 1 109 ? 16.319 13.593 -2.018 1.00 91.44 109 SER A CA 1
ATOM 924 C C . SER A 1 109 ? 15.428 14.147 -0.895 1.00 91.44 109 SER A C 1
ATOM 926 O O . SER A 1 109 ? 15.868 14.977 -0.103 1.00 91.44 109 SER A O 1
ATOM 928 N N . VAL A 1 110 ? 14.183 13.663 -0.785 1.00 90.88 110 VAL A N 1
ATOM 929 C CA . VAL A 1 110 ? 13.256 14.062 0.285 1.00 90.88 110 VAL A CA 1
ATOM 930 C C . VAL A 1 110 ? 13.667 13.423 1.609 1.00 90.88 110 VAL A C 1
ATOM 932 O O . VAL A 1 110 ? 13.683 14.091 2.642 1.00 90.88 110 VAL A O 1
ATOM 935 N N . VAL A 1 111 ? 14.027 12.138 1.580 1.00 88.31 111 VAL A N 1
ATOM 936 C CA . VAL A 1 111 ? 14.433 11.388 2.774 1.00 88.31 111 VAL A CA 1
ATOM 937 C C . VAL A 1 111 ? 15.739 11.926 3.365 1.00 88.31 111 VAL A C 1
ATOM 939 O O . VAL A 1 111 ? 15.853 12.033 4.583 1.00 88.31 111 VAL A O 1
ATOM 942 N N . GLU A 1 112 ? 16.708 12.311 2.533 1.00 82.31 112 GLU A N 1
ATOM 943 C CA . GLU A 1 112 ? 18.001 12.846 2.984 1.00 82.31 112 GLU A CA 1
ATOM 944 C C . GLU A 1 112 ? 17.886 14.183 3.730 1.00 82.31 112 GLU A C 1
ATOM 946 O O . GLU A 1 112 ? 18.683 14.460 4.628 1.00 82.31 112 GLU A O 1
ATOM 951 N N . VAL A 1 113 ? 16.894 15.004 3.377 1.00 80.44 113 VAL A N 1
ATOM 952 C CA . VAL A 1 113 ? 16.677 16.336 3.968 1.00 80.44 113 VAL A CA 1
ATOM 953 C C . VAL A 1 113 ? 15.740 16.280 5.184 1.00 80.44 113 VAL A C 1
ATOM 955 O O . VAL A 1 113 ? 15.662 17.241 5.953 1.00 80.44 113 VAL A O 1
ATOM 958 N N . ALA A 1 114 ? 15.039 15.162 5.399 1.00 76.62 114 ALA A N 1
ATOM 959 C CA . ALA A 1 114 ? 14.107 15.016 6.508 1.00 76.62 114 ALA A CA 1
ATOM 960 C C . ALA A 1 114 ? 14.834 15.066 7.873 1.00 76.62 114 ALA A C 1
ATOM 962 O O . ALA A 1 114 ? 15.871 14.416 8.053 1.00 76.62 114 ALA A O 1
ATOM 963 N N . PRO A 1 115 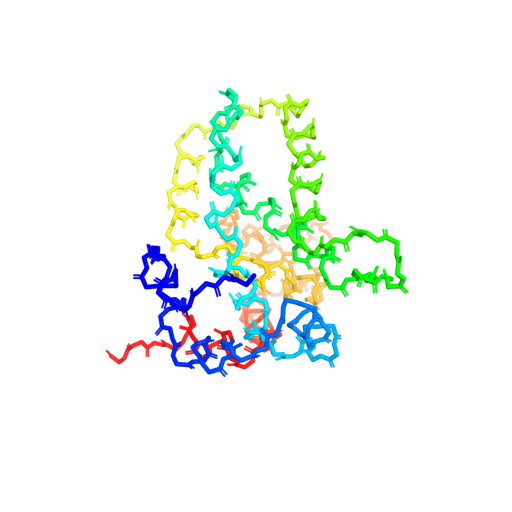? 14.301 15.801 8.869 1.00 68.75 115 PRO A N 1
ATOM 964 C CA . PRO A 1 115 ? 14.827 15.765 10.227 1.00 68.75 115 PRO A CA 1
ATOM 965 C C . PRO A 1 115 ? 14.831 14.331 10.763 1.00 68.75 115 PRO A C 1
ATOM 967 O O . PRO A 1 115 ? 13.835 13.618 10.657 1.00 68.75 115 PRO A O 1
ATOM 970 N N . LYS A 1 116 ? 15.943 13.906 11.370 1.00 67.12 116 LYS A N 1
ATOM 971 C CA . LYS A 1 116 ? 16.003 12.616 12.064 1.00 67.12 116 LYS A CA 1
ATOM 972 C C . LYS A 1 116 ? 15.202 12.738 13.356 1.00 67.12 116 LYS A C 1
ATOM 974 O O . LYS A 1 116 ? 15.684 13.338 14.316 1.00 67.12 116 LYS A O 1
ATOM 979 N N . GLU A 1 117 ? 13.973 12.232 13.353 1.00 59.72 117 GLU A N 1
ATOM 980 C CA . GLU A 1 117 ? 13.135 12.210 14.549 1.00 59.72 117 GLU A CA 1
ATOM 981 C C . GLU A 1 117 ? 13.846 11.441 15.671 1.00 59.72 117 GLU A C 1
ATOM 983 O O . GLU A 1 117 ? 14.334 10.326 15.484 1.00 59.72 117 GLU A O 1
ATOM 988 N N . GLN A 1 118 ? 13.937 12.069 16.842 1.00 54.28 118 GLN A N 1
ATOM 989 C CA . GLN A 1 118 ? 14.430 11.446 18.066 1.00 54.28 118 GLN A CA 1
ATOM 990 C C . GLN A 1 118 ? 13.228 10.827 18.784 1.00 54.28 118 GLN A C 1
ATOM 992 O O . GLN A 1 118 ? 12.653 11.440 19.679 1.00 54.28 118 GLN A O 1
ATOM 997 N N . SER A 1 119 ? 12.785 9.655 18.337 1.00 59.03 119 SER A N 1
ATOM 998 C CA . SER A 1 119 ? 11.762 8.875 19.041 1.00 59.03 119 SER A CA 1
ATOM 999 C C . SER A 1 119 ? 12.386 8.004 20.134 1.00 59.03 119 SER A C 1
ATOM 1001 O O . SER A 1 119 ? 13.571 7.666 20.057 1.00 59.03 119 SER A O 1
ATOM 1003 N N . ASP A 1 120 ? 11.574 7.578 21.106 1.00 64.81 120 ASP A N 1
ATOM 1004 C CA . ASP A 1 120 ? 11.947 6.550 22.085 1.00 64.81 120 ASP A CA 1
ATOM 1005 C C . ASP A 1 120 ? 12.525 5.322 21.360 1.00 64.81 120 ASP A C 1
ATOM 1007 O O . ASP A 1 120 ? 11.848 4.682 20.549 1.00 64.81 120 ASP A O 1
ATOM 1011 N N . GLN A 1 121 ? 13.805 5.025 21.609 1.00 64.81 121 GLN A N 1
ATOM 1012 C CA . GLN A 1 121 ? 14.581 4.067 20.809 1.00 64.81 121 GLN A CA 1
ATOM 1013 C C . GLN A 1 121 ? 14.020 2.638 20.859 1.00 64.81 121 GLN A C 1
ATOM 1015 O O . GLN A 1 121 ? 14.090 1.928 19.857 1.00 64.81 121 GLN A O 1
ATOM 1020 N N . GLU A 1 122 ? 13.442 2.224 21.990 1.00 67.75 122 GLU A N 1
ATOM 1021 C CA . GLU A 1 122 ? 12.887 0.874 22.171 1.00 67.75 122 GLU A CA 1
ATOM 1022 C C . GLU A 1 122 ? 11.621 0.665 21.325 1.00 67.75 122 GLU A C 1
ATOM 1024 O O . GLU A 1 122 ? 11.592 -0.218 20.468 1.00 67.75 122 GLU A O 1
ATOM 1029 N N . SER A 1 123 ? 10.623 1.543 21.468 1.00 68.38 123 SER A N 1
ATOM 1030 C CA . SER A 1 123 ? 9.386 1.512 20.671 1.00 68.38 123 SER A CA 1
ATOM 1031 C C . SER A 1 123 ? 9.653 1.652 19.168 1.00 68.38 123 SER A C 1
ATOM 1033 O O . SER A 1 123 ? 8.965 1.050 18.341 1.00 68.38 123 SER A O 1
ATOM 1035 N N . PHE A 1 124 ? 10.663 2.447 18.799 1.00 76.81 124 PHE A N 1
ATOM 1036 C CA . PHE A 1 124 ? 11.099 2.584 17.413 1.00 76.81 124 PHE A CA 1
ATOM 1037 C C . PHE A 1 124 ? 11.653 1.265 16.863 1.00 76.81 124 PHE A C 1
ATOM 1039 O O . PHE A 1 124 ? 11.239 0.829 15.792 1.00 76.81 124 PHE A O 1
ATOM 1046 N N . SER A 1 125 ? 12.530 0.592 17.613 1.00 80.31 125 SER A N 1
ATOM 1047 C CA . SER A 1 125 ? 13.130 -0.678 17.193 1.00 80.31 125 SER A CA 1
ATOM 1048 C C . SER A 1 125 ? 12.090 -1.783 16.991 1.00 80.31 125 SER A C 1
ATOM 1050 O O . SER A 1 125 ? 12.153 -2.494 15.989 1.00 80.31 125 SER A O 1
ATOM 1052 N N . GLU A 1 126 ? 11.118 -1.924 17.898 1.00 83.62 126 GLU A N 1
ATOM 1053 C CA . GLU A 1 126 ? 10.052 -2.932 17.768 1.00 83.62 126 GLU A CA 1
ATOM 1054 C C . GLU A 1 126 ? 9.198 -2.702 16.516 1.00 83.62 126 GLU A C 1
ATOM 1056 O O . GLU A 1 126 ? 8.874 -3.641 15.785 1.00 83.62 126 GLU A O 1
ATOM 1061 N N . ARG A 1 127 ? 8.860 -1.439 16.234 1.00 82.25 127 ARG A N 1
ATOM 1062 C CA . ARG A 1 127 ? 8.109 -1.063 15.034 1.00 82.25 127 ARG A CA 1
ATOM 1063 C C . ARG A 1 127 ? 8.890 -1.369 13.760 1.00 82.25 127 ARG A C 1
ATOM 1065 O O . ARG A 1 127 ? 8.314 -1.913 12.821 1.00 82.25 127 ARG A O 1
ATOM 1072 N N . GLU A 1 128 ? 10.168 -1.007 13.708 1.00 87.75 128 GLU A N 1
ATOM 1073 C CA . GLU A 1 128 ? 11.013 -1.281 12.542 1.00 87.75 128 GLU A CA 1
ATOM 1074 C C . GLU A 1 128 ? 11.174 -2.790 12.313 1.00 87.75 128 GLU A C 1
ATOM 1076 O O . GLU A 1 128 ? 11.090 -3.244 11.175 1.00 87.75 128 GLU A O 1
ATOM 1081 N N . GLN A 1 129 ? 11.300 -3.584 13.381 1.00 86.69 129 GLN A N 1
ATOM 1082 C CA . GLN A 1 129 ? 11.342 -5.042 13.277 1.00 86.69 129 GLN A CA 1
ATOM 1083 C C . GLN A 1 129 ? 10.021 -5.623 12.756 1.00 86.69 129 GLN A C 1
ATOM 1085 O O . GLN A 1 129 ? 10.036 -6.453 11.851 1.00 86.69 129 GLN A O 1
ATOM 1090 N N . ALA A 1 130 ? 8.877 -5.161 13.266 1.00 85.44 130 ALA A N 1
ATOM 1091 C CA . ALA A 1 130 ? 7.571 -5.599 12.775 1.00 85.44 130 ALA A CA 1
ATOM 1092 C C . ALA A 1 130 ? 7.358 -5.234 11.295 1.00 85.44 130 ALA A C 1
ATOM 1094 O O . ALA A 1 130 ? 6.777 -6.013 10.541 1.00 85.44 130 ALA A O 1
ATOM 1095 N N . LEU A 1 131 ? 7.841 -4.066 10.859 1.00 87.62 131 LEU A N 1
ATOM 1096 C CA . LEU A 1 131 ? 7.783 -3.658 9.455 1.00 87.62 131 LEU A CA 1
ATOM 1097 C C . LEU A 1 131 ? 8.698 -4.501 8.564 1.00 87.62 131 LEU A C 1
ATOM 1099 O O . LEU A 1 131 ? 8.308 -4.781 7.439 1.00 87.62 131 LEU A O 1
ATOM 1103 N N . ALA A 1 132 ? 9.850 -4.966 9.052 1.00 87.06 132 ALA A N 1
ATOM 1104 C CA . ALA A 1 132 ? 10.717 -5.876 8.295 1.00 87.06 132 ALA A CA 1
ATOM 1105 C C . ALA A 1 132 ? 10.017 -7.200 7.924 1.00 87.06 132 ALA A C 1
ATOM 1107 O O . ALA A 1 132 ? 10.359 -7.833 6.927 1.00 87.06 132 ALA A O 1
ATOM 1108 N N . GLU A 1 133 ? 9.036 -7.625 8.725 1.00 86.81 133 GLU A N 1
ATOM 1109 C CA . GLU A 1 133 ? 8.269 -8.858 8.509 1.00 86.81 133 GLU A CA 1
ATOM 1110 C C . GLU A 1 133 ? 7.025 -8.652 7.629 1.00 86.81 133 GLU A C 1
ATOM 1112 O O . GLU A 1 133 ? 6.416 -9.621 7.163 1.00 86.81 133 GLU A O 1
ATOM 1117 N N . ILE A 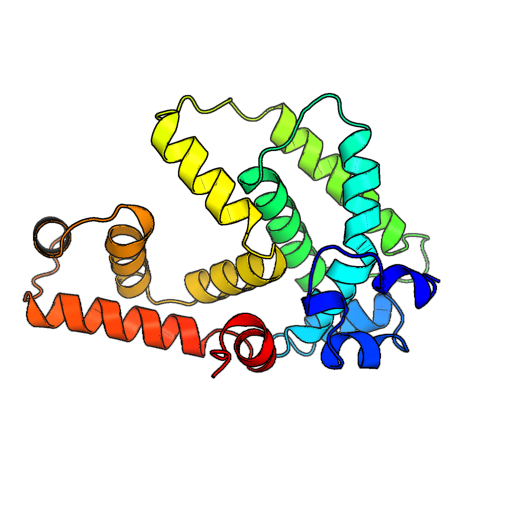1 134 ? 6.631 -7.400 7.383 1.00 88.00 134 ILE A N 1
ATOM 1118 C CA . ILE A 1 134 ? 5.454 -7.053 6.591 1.00 88.00 134 ILE A CA 1
ATOM 1119 C C . ILE A 1 134 ? 5.891 -6.702 5.172 1.00 88.00 134 ILE A C 1
ATOM 1121 O O . ILE A 1 134 ? 6.783 -5.894 4.946 1.00 88.00 134 ILE A O 1
ATOM 1125 N N . SER A 1 135 ? 5.208 -7.285 4.188 1.00 91.25 135 SER A N 1
ATOM 1126 C CA . SER A 1 135 ? 5.412 -6.897 2.796 1.00 91.25 135 SER A CA 1
ATOM 1127 C C . SER A 1 135 ? 5.059 -5.421 2.571 1.00 91.25 135 SER A C 1
ATOM 1129 O O . SER A 1 135 ? 3.938 -5.009 2.914 1.00 91.25 135 SER A O 1
ATOM 1131 N N . PRO A 1 136 ? 5.918 -4.644 1.881 1.00 93.75 136 PRO A N 1
ATOM 1132 C CA . PRO A 1 136 ? 5.586 -3.288 1.463 1.00 93.75 136 PRO A CA 1
ATOM 1133 C C . PRO A 1 136 ? 4.289 -3.211 0.651 1.00 93.75 136 PRO A C 1
ATOM 1135 O O . PR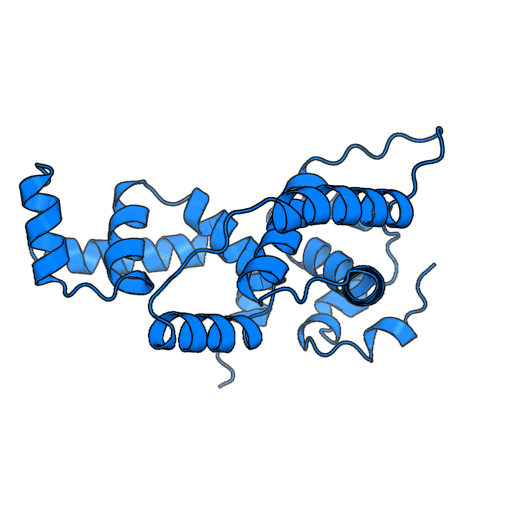O A 1 136 ? 3.539 -2.241 0.779 1.00 93.75 136 PRO A O 1
ATOM 1138 N N . VAL A 1 137 ? 3.970 -4.251 -0.131 1.00 95.06 137 VAL A N 1
ATOM 1139 C CA . VAL A 1 137 ? 2.713 -4.343 -0.892 1.00 95.06 137 VAL A CA 1
ATOM 1140 C C . VAL A 1 137 ? 1.514 -4.366 0.051 1.00 95.06 137 VAL A C 1
ATOM 1142 O O . VAL A 1 137 ? 0.567 -3.596 -0.131 1.00 95.06 137 VAL A O 1
ATOM 1145 N N . LEU A 1 138 ? 1.548 -5.219 1.079 1.00 94.44 138 LEU A N 1
ATOM 1146 C CA . LEU A 1 138 ? 0.478 -5.284 2.072 1.00 94.44 138 LEU A CA 1
ATOM 1147 C C . LEU A 1 138 ? 0.334 -3.939 2.795 1.00 94.44 138 LEU A C 1
ATOM 1149 O O . LEU A 1 138 ? -0.785 -3.452 2.961 1.00 94.44 138 LEU A O 1
ATOM 1153 N N . GLY A 1 139 ? 1.455 -3.304 3.148 1.00 93.19 139 GLY A N 1
ATOM 1154 C CA . GLY A 1 139 ? 1.474 -1.962 3.725 1.00 93.19 139 GLY A CA 1
ATOM 1155 C C . GLY A 1 139 ? 0.768 -0.921 2.848 1.00 93.19 139 GLY A C 1
ATOM 1156 O O . GLY A 1 139 ? -0.036 -0.141 3.358 1.00 93.19 139 GLY A O 1
ATOM 1157 N N . CYS A 1 140 ? 0.998 -0.937 1.531 1.00 95.12 140 CYS A N 1
ATOM 1158 C CA . CYS A 1 140 ? 0.332 -0.035 0.584 1.00 95.12 140 CYS A CA 1
ATOM 1159 C C . CYS A 1 140 ? -1.194 -0.215 0.589 1.00 95.12 140 CYS A C 1
ATOM 1161 O O . CYS A 1 140 ? -1.933 0.766 0.696 1.00 95.12 140 CYS A O 1
ATOM 1163 N N . TYR A 1 141 ? -1.681 -1.459 0.539 1.00 95.56 141 TYR A N 1
ATOM 1164 C CA . TYR A 1 141 ? -3.122 -1.730 0.543 1.00 95.56 141 TYR A CA 1
ATOM 1165 C C . TYR A 1 141 ? -3.786 -1.455 1.892 1.00 95.56 141 TYR A C 1
ATOM 1167 O O . TYR A 1 141 ? -4.916 -0.967 1.914 1.00 95.56 141 TYR A O 1
ATOM 1175 N N . ILE A 1 142 ? -3.099 -1.700 3.012 1.00 92.81 142 ILE A N 1
ATOM 1176 C CA . ILE A 1 142 ? -3.595 -1.309 4.338 1.00 92.81 142 ILE A CA 1
ATOM 1177 C C . ILE A 1 142 ? -3.740 0.212 4.415 1.00 92.81 142 ILE A C 1
ATOM 1179 O O . ILE A 1 142 ? -4.785 0.689 4.849 1.00 92.81 142 ILE A O 1
ATOM 1183 N N . GLN A 1 143 ? -2.750 0.982 3.950 1.00 91.75 143 GLN A N 1
ATOM 1184 C CA . GLN A 1 143 ? -2.847 2.446 3.927 1.00 91.75 143 GLN A CA 1
ATOM 1185 C C . GLN A 1 143 ? -3.990 2.936 3.035 1.00 91.75 143 GLN A C 1
ATOM 1187 O O . GLN A 1 143 ? -4.771 3.799 3.440 1.00 91.75 143 GLN A O 1
ATOM 1192 N N . GLN A 1 144 ? -4.148 2.349 1.848 1.00 92.44 144 GLN A N 1
ATOM 1193 C CA . GLN A 1 144 ? -5.257 2.679 0.957 1.00 92.44 144 GLN A CA 1
ATOM 1194 C C . GLN A 1 144 ? -6.617 2.372 1.602 1.00 92.44 144 GLN A C 1
ATOM 1196 O O . GLN A 1 144 ? -7.540 3.179 1.505 1.00 92.44 144 GLN A O 1
ATOM 1201 N N . ALA A 1 145 ? -6.749 1.233 2.282 1.00 93.62 145 ALA A N 1
ATOM 1202 C CA . ALA A 1 145 ? -7.971 0.855 2.983 1.00 93.62 145 ALA A CA 1
ATOM 1203 C C . ALA A 1 145 ? -8.248 1.774 4.188 1.00 93.62 145 ALA A C 1
ATOM 1205 O O . ALA A 1 145 ? -9.378 2.231 4.364 1.00 93.62 145 ALA A O 1
ATOM 1206 N N . LEU A 1 146 ? -7.220 2.134 4.966 1.00 93.25 146 LEU A N 1
ATOM 1207 C CA . LEU A 1 146 ? -7.324 3.108 6.058 1.00 93.25 146 LEU A CA 1
ATOM 1208 C C . LEU A 1 146 ? -7.829 4.467 5.554 1.00 93.25 146 LEU A C 1
ATOM 1210 O O . LEU A 1 146 ? -8.683 5.079 6.198 1.00 93.25 146 LEU A O 1
ATOM 1214 N N . ALA A 1 147 ? -7.353 4.925 4.392 1.00 92.06 147 ALA A N 1
ATOM 1215 C CA . ALA A 1 147 ? -7.770 6.188 3.778 1.00 92.06 147 ALA A CA 1
ATOM 1216 C C . ALA A 1 147 ? -9.251 6.213 3.350 1.00 92.06 147 ALA A C 1
ATOM 1218 O O . ALA A 1 147 ? -9.828 7.294 3.218 1.00 92.06 147 ALA A O 1
ATOM 1219 N N . LYS A 1 148 ? -9.886 5.046 3.184 1.00 92.31 148 LYS A N 1
ATOM 1220 C CA . LYS A 1 148 ? -11.315 4.918 2.855 1.00 92.31 148 LYS A CA 1
ATOM 1221 C C . LYS A 1 148 ? -12.225 4.786 4.072 1.00 92.31 148 LYS A C 1
ATOM 1223 O O . LYS A 1 148 ? -13.435 4.948 3.940 1.00 92.31 148 LYS A O 1
ATOM 1228 N N . LEU A 1 149 ? -11.669 4.506 5.251 1.00 93.62 149 LEU A N 1
ATOM 1229 C CA . LEU A 1 149 ? -12.466 4.434 6.472 1.00 93.62 149 LEU A CA 1
ATOM 1230 C C . LEU A 1 149 ? -13.118 5.787 6.794 1.00 93.62 149 LEU A C 1
ATOM 1232 O O . LEU A 1 149 ? -12.462 6.823 6.623 1.00 93.62 149 LEU A O 1
ATOM 1236 N N . PRO A 1 150 ? -14.347 5.780 7.340 1.00 91.62 150 PRO A N 1
ATOM 1237 C CA . PRO A 1 150 ? -14.931 6.933 8.010 1.00 91.62 150 PRO A CA 1
ATOM 1238 C C . PRO A 1 150 ? -13.976 7.544 9.058 1.00 91.62 150 PRO A C 1
ATOM 1240 O O . PRO A 1 150 ? -13.218 6.802 9.696 1.00 91.62 150 PRO A O 1
ATOM 1243 N N . PRO A 1 151 ? -13.968 8.880 9.248 1.00 89.19 151 PRO A N 1
ATOM 1244 C CA . PRO A 1 151 ? -13.022 9.546 10.148 1.00 89.19 151 PRO A CA 1
ATOM 1245 C C . PRO A 1 151 ? -13.043 9.031 11.593 1.00 89.19 151 PRO A C 1
ATOM 1247 O O . PRO A 1 151 ? -11.987 8.849 12.191 1.00 89.19 151 PRO A O 1
ATOM 1250 N N . ASP A 1 152 ? -14.226 8.754 12.131 1.00 87.12 152 ASP A N 1
ATOM 1251 C CA . ASP A 1 152 ? -14.452 8.192 13.466 1.00 87.12 152 ASP A CA 1
ATOM 1252 C C . ASP A 1 152 ? -13.878 6.775 13.598 1.00 87.12 152 ASP A C 1
ATOM 1254 O O . ASP A 1 152 ? -13.144 6.481 14.544 1.00 87.12 152 ASP A O 1
ATOM 1258 N N . GLN A 1 153 ? -14.127 5.919 12.605 1.00 90.94 153 GLN A N 1
ATOM 1259 C CA . GLN A 1 153 ? -13.567 4.569 12.542 1.00 90.94 153 GLN A CA 1
ATOM 1260 C C . GLN A 1 153 ? -12.039 4.589 12.460 1.00 90.94 153 GLN A C 1
ATOM 1262 O O . GLN A 1 153 ? -11.367 3.847 13.180 1.00 90.94 153 GLN A O 1
ATOM 1267 N N . ARG A 1 154 ? -11.474 5.457 11.611 1.00 91.19 154 ARG A N 1
ATOM 1268 C CA . ARG A 1 154 ? -10.020 5.621 11.481 1.00 91.19 154 ARG A CA 1
ATOM 1269 C C . ARG A 1 154 ? -9.402 6.114 12.784 1.00 91.19 154 ARG A C 1
ATOM 1271 O O . ARG A 1 154 ? -8.383 5.577 13.205 1.00 91.19 154 ARG A O 1
ATOM 1278 N N . PHE A 1 155 ? -10.014 7.111 13.418 1.00 87.62 155 PHE A N 1
ATOM 1279 C CA . PHE A 1 155 ? -9.525 7.690 14.664 1.00 87.62 155 PHE A CA 1
ATOM 1280 C C . PHE A 1 155 ? -9.445 6.640 15.774 1.00 87.62 155 PHE A C 1
ATOM 1282 O O . PHE A 1 155 ? -8.388 6.437 16.369 1.00 87.62 155 PHE A O 1
ATOM 1289 N N . VAL A 1 156 ? -10.538 5.909 15.993 1.00 90.31 156 VAL A N 1
ATOM 1290 C CA . VAL A 1 156 ? -10.611 4.883 17.036 1.00 90.31 156 VAL A CA 1
ATOM 1291 C C . VAL A 1 156 ? -9.651 3.720 16.764 1.00 90.31 156 VAL A C 1
ATOM 1293 O O . VAL A 1 156 ? -9.001 3.244 17.695 1.00 90.31 156 VAL A O 1
ATOM 1296 N N . LEU A 1 157 ? -9.487 3.310 15.501 1.00 91.12 157 LEU A N 1
ATOM 1297 C CA . LEU A 1 157 ? -8.482 2.313 15.123 1.00 91.12 157 LEU A CA 1
ATOM 1298 C C . LEU A 1 157 ? -7.055 2.772 15.404 1.00 91.12 157 LEU A C 1
ATOM 1300 O O . LEU A 1 157 ? -6.279 1.997 15.949 1.00 91.12 157 LEU A O 1
ATOM 1304 N N . VAL A 1 158 ? -6.692 4.006 15.052 1.00 88.12 158 VAL A N 1
ATOM 1305 C CA . VAL A 1 158 ? -5.331 4.519 15.273 1.00 88.12 158 VAL A CA 1
ATOM 1306 C C . VAL A 1 158 ? -5.015 4.586 16.769 1.00 88.12 158 VAL A C 1
ATOM 1308 O O . VAL A 1 158 ? -3.959 4.114 17.194 1.00 88.12 158 VAL A O 1
ATOM 1311 N N . LEU A 1 159 ? -5.936 5.096 17.592 1.00 89.12 159 LEU A N 1
ATOM 1312 C CA . LEU A 1 159 ? -5.741 5.132 19.046 1.00 89.12 159 LEU A CA 1
ATOM 1313 C C . LEU A 1 159 ? -5.579 3.726 19.638 1.00 89.12 159 LEU A C 1
ATOM 1315 O O . LEU A 1 159 ? -4.677 3.488 20.441 1.00 89.12 159 LEU A O 1
ATOM 1319 N N . HIS A 1 160 ? -6.421 2.785 19.215 1.00 90.75 160 HIS A N 1
ATOM 1320 C CA . HIS A 1 160 ? -6.397 1.423 19.734 1.00 90.75 160 HIS A CA 1
ATOM 1321 C C . HIS A 1 160 ? -5.185 0.618 19.233 1.00 90.75 160 HIS A C 1
ATOM 1323 O O . HIS A 1 160 ? -4.444 0.030 20.020 1.00 90.75 160 HIS A O 1
ATOM 1329 N N . ASP A 1 161 ? -4.968 0.566 17.919 1.00 85.81 161 ASP A N 1
ATOM 1330 C CA . ASP A 1 161 ? -4.017 -0.357 17.295 1.00 85.81 161 ASP A CA 1
ATOM 1331 C C . ASP A 1 161 ? -2.610 0.232 17.146 1.00 85.81 161 ASP A C 1
ATOM 1333 O O . ASP A 1 161 ? -1.644 -0.527 17.194 1.00 85.81 161 ASP A O 1
ATOM 1337 N N . THR A 1 162 ? -2.461 1.555 17.012 1.00 82.25 162 THR A N 1
ATOM 1338 C CA . THR A 1 162 ? -1.141 2.207 16.923 1.00 82.25 162 THR A CA 1
ATOM 1339 C C . THR A 1 162 ? -0.651 2.676 18.285 1.00 82.25 162 THR A C 1
ATOM 1341 O O . THR A 1 162 ? 0.470 2.356 18.668 1.00 82.25 162 THR A O 1
ATOM 1344 N N . PHE A 1 163 ? -1.488 3.392 19.038 1.00 83.88 163 PHE A N 1
ATOM 1345 C CA . PHE A 1 163 ? -1.086 3.948 20.335 1.00 83.88 163 PHE A CA 1
ATOM 1346 C C . PHE A 1 163 ? -1.340 3.012 21.520 1.00 83.88 163 PHE A C 1
ATOM 1348 O O . PHE A 1 163 ? -0.963 3.344 22.642 1.00 83.88 163 PHE A O 1
ATOM 1355 N N . ARG A 1 164 ? -1.961 1.845 21.290 1.00 86.31 164 ARG A N 1
ATOM 1356 C CA . ARG A 1 164 ? -2.293 0.858 22.335 1.00 86.31 164 ARG A CA 1
ATOM 1357 C C . ARG A 1 164 ? -3.117 1.454 23.475 1.00 86.31 164 ARG A C 1
ATOM 1359 O O . ARG A 1 164 ? -3.036 0.993 24.613 1.00 86.31 164 ARG A O 1
ATOM 1366 N N . TRP A 1 165 ? -3.913 2.482 23.182 1.00 90.31 165 TRP A N 1
ATOM 1367 C CA . TRP A 1 165 ? -4.782 3.072 24.185 1.00 90.31 165 TRP A CA 1
ATOM 1368 C C . TRP A 1 165 ? -5.822 2.053 24.625 1.00 90.31 165 TRP A C 1
ATOM 1370 O O . TRP A 1 165 ? -6.479 1.399 23.814 1.00 90.31 165 TRP A O 1
ATOM 1380 N N . SER A 1 166 ? -5.989 1.953 25.939 1.00 88.38 166 SER A N 1
ATOM 1381 C CA . SER A 1 166 ? -7.091 1.213 26.533 1.00 88.38 166 SER A CA 1
ATOM 1382 C C . SER A 1 166 ? -8.430 1.816 26.110 1.00 88.38 166 SER A C 1
ATOM 1384 O O . SER A 1 166 ? -8.547 3.014 25.838 1.00 88.38 166 SER A O 1
ATOM 1386 N N . GLU A 1 167 ? -9.477 0.999 26.134 1.00 85.38 167 GLU A N 1
ATOM 1387 C CA . GLU A 1 167 ? -10.846 1.439 25.857 1.00 85.38 167 GLU A CA 1
ATOM 1388 C C . GLU A 1 167 ? -11.243 2.665 26.697 1.00 85.38 167 GLU A C 1
ATOM 1390 O O . GLU A 1 167 ? -11.847 3.610 26.192 1.00 85.38 167 GLU A O 1
ATOM 1395 N N . HIS A 1 168 ? -10.831 2.695 27.968 1.00 87.75 168 HIS A N 1
ATOM 1396 C CA . HIS A 1 168 ? -11.079 3.819 28.866 1.00 87.75 168 HIS A CA 1
ATOM 1397 C C . HIS A 1 168 ? -10.417 5.123 28.388 1.00 87.75 168 HIS A C 1
ATOM 1399 O O . HIS A 1 168 ? -11.039 6.187 28.448 1.00 87.75 168 HIS A O 1
ATOM 1405 N N . GLN A 1 169 ? -9.173 5.062 27.902 1.00 90.44 169 GLN A N 1
ATOM 1406 C CA . GLN A 1 169 ? -8.474 6.227 27.344 1.00 90.44 169 GLN A CA 1
ATOM 1407 C C . GLN A 1 169 ? -9.181 6.740 26.086 1.00 90.44 169 GLN A C 1
ATOM 1409 O O . GLN A 1 169 ? -9.438 7.937 25.975 1.00 90.44 169 GLN A O 1
ATOM 1414 N N . ILE A 1 170 ? -9.584 5.832 25.194 1.00 88.75 170 ILE A N 1
ATOM 1415 C CA . ILE A 1 170 ? -10.318 6.172 23.967 1.00 88.75 170 ILE A CA 1
ATOM 1416 C C . ILE A 1 170 ? -11.664 6.832 24.299 1.00 88.75 170 ILE A C 1
ATOM 1418 O O . ILE A 1 170 ? -11.978 7.896 23.770 1.00 88.75 170 ILE A O 1
ATOM 1422 N N . LEU A 1 171 ? -12.444 6.248 25.213 1.00 88.25 171 LEU A N 1
ATOM 1423 C CA . LEU A 1 171 ? -13.728 6.801 25.664 1.00 88.25 171 LEU A CA 1
ATOM 1424 C C . LEU A 1 171 ? -13.583 8.194 26.270 1.00 88.25 171 LEU A C 1
ATOM 1426 O O . LEU A 1 171 ? -14.403 9.075 26.014 1.00 88.25 171 LEU A O 1
ATOM 1430 N N . THR A 1 172 ? -12.555 8.381 27.097 1.00 88.12 172 THR A N 1
ATOM 1431 C CA . THR A 1 172 ? -12.282 9.667 27.743 1.00 88.12 172 THR A CA 1
ATOM 1432 C C . THR A 1 172 ? -11.988 10.731 26.692 1.00 88.12 172 THR A C 1
ATOM 1434 O O . THR A 1 172 ? -12.588 11.803 26.746 1.00 88.12 172 THR A O 1
ATOM 1437 N N . GLN A 1 173 ? -11.154 10.411 25.699 1.00 89.06 173 GLN A N 1
ATOM 1438 C CA . GLN A 1 173 ? -10.843 11.326 24.604 1.00 89.06 173 GLN A CA 1
ATOM 1439 C C . GLN A 1 173 ? -12.080 11.659 23.769 1.00 89.06 173 GLN A C 1
ATOM 1441 O O . GLN A 1 173 ? -12.368 12.827 23.541 1.00 89.06 173 GLN A O 1
ATOM 1446 N N . LEU A 1 174 ? -12.865 10.658 23.366 1.00 84.62 174 LEU A N 1
ATOM 1447 C CA . LEU A 1 174 ? -14.076 10.885 22.569 1.00 84.62 174 LEU A CA 1
ATOM 1448 C C . LEU A 1 174 ? -15.079 11.785 23.299 1.00 84.62 174 LEU A C 1
ATOM 1450 O O . LEU A 1 174 ? -15.654 12.680 22.687 1.00 84.62 174 LEU A O 1
ATOM 1454 N N . ARG A 1 175 ? -15.239 11.620 24.617 1.00 85.31 175 ARG A N 1
ATOM 1455 C CA . ARG A 1 175 ? -16.088 12.508 25.426 1.00 85.31 175 ARG A CA 1
ATOM 1456 C C . ARG A 1 175 ? -15.566 13.941 25.475 1.00 85.31 175 ARG A C 1
ATOM 1458 O O . ARG A 1 175 ? -16.378 14.860 25.429 1.00 85.31 175 ARG A O 1
ATOM 1465 N N . GLN A 1 176 ? -14.251 14.131 25.575 1.00 86.56 176 GLN A N 1
ATOM 1466 C CA . GLN A 1 176 ? -13.630 15.461 25.548 1.00 86.56 176 GLN A CA 1
ATOM 1467 C C . GLN A 1 176 ? -13.833 16.155 24.196 1.00 86.56 176 GLN A C 1
ATOM 1469 O O . GLN A 1 176 ? -14.132 17.344 24.167 1.00 86.56 176 GLN A O 1
ATOM 1474 N N . GLU A 1 177 ? -13.772 15.398 23.100 1.00 83.56 177 GLU A N 1
ATOM 1475 C CA . GLU A 1 177 ? -14.043 15.865 21.732 1.00 83.56 177 GLU A CA 1
ATOM 1476 C C . GLU A 1 177 ? -15.549 16.036 21.429 1.00 83.56 177 GLU A C 1
ATOM 1478 O O . GLU A 1 177 ? -15.935 16.365 20.310 1.00 83.56 177 GLU A O 1
ATOM 1483 N N . GLY A 1 178 ? -16.431 15.810 22.412 1.00 80.75 178 GLY A N 1
ATOM 1484 C CA . GLY A 1 178 ? -17.875 16.003 22.261 1.00 80.75 178 GLY A CA 1
ATOM 1485 C C . GLY A 1 178 ? -18.627 14.837 21.609 1.00 80.75 178 GLY A C 1
ATOM 1486 O O . GLY A 1 178 ? -19.771 15.016 21.195 1.00 80.75 178 GLY A O 1
ATOM 1487 N N . PHE A 1 179 ? -18.036 13.640 21.551 1.00 80.00 179 PHE A N 1
ATOM 1488 C CA . PHE A 1 179 ? -18.668 12.406 21.070 1.00 80.00 179 PHE A CA 1
ATOM 1489 C C . PHE A 1 179 ? -19.111 11.518 22.251 1.00 80.00 179 PHE A C 1
ATOM 1491 O O . PHE A 1 179 ? -18.311 10.743 22.789 1.00 80.00 179 PHE A O 1
ATOM 1498 N N . PRO A 1 180 ? -20.383 11.589 22.694 1.00 73.56 180 PRO A N 1
ATOM 1499 C CA . PRO A 1 180 ? -20.863 10.822 23.838 1.00 73.56 180 PRO A CA 1
ATOM 1500 C C . PRO A 1 180 ? -21.153 9.364 23.447 1.00 73.56 180 PRO A C 1
ATOM 1502 O O . PRO A 1 180 ? -22.298 8.980 23.219 1.00 73.56 180 PRO A O 1
ATOM 1505 N N . LEU A 1 181 ? -20.112 8.531 23.385 1.00 79.25 181 LEU A N 1
ATOM 1506 C CA . LEU A 1 181 ? -20.244 7.084 23.190 1.00 79.25 181 LEU A CA 1
ATOM 1507 C C . LEU A 1 181 ? -20.227 6.323 24.525 1.00 79.25 181 LEU A C 1
ATOM 1509 O O . LEU A 1 181 ? -19.600 6.729 25.512 1.00 79.25 181 LEU A O 1
ATOM 1513 N N . SER A 1 182 ? -20.947 5.199 24.556 1.00 81.38 182 SER A N 1
ATOM 1514 C CA . SER A 1 182 ? -20.837 4.202 25.622 1.00 81.38 182 SER A CA 1
ATOM 1515 C C . SER A 1 182 ? -19.654 3.266 25.356 1.00 81.38 182 SER A C 1
ATOM 1517 O O . SER A 1 182 ? -19.217 3.123 24.219 1.00 81.38 182 SER A O 1
ATOM 1519 N N . SER A 1 183 ? -19.170 2.587 26.396 1.00 80.00 183 SER A N 1
ATOM 1520 C CA . SER A 1 183 ? -18.108 1.571 26.283 1.00 80.00 183 SER A CA 1
ATOM 1521 C C . SER A 1 183 ? -18.438 0.498 25.234 1.00 80.00 183 SER A C 1
ATOM 1523 O O . SER A 1 183 ? -17.690 0.302 24.277 1.00 80.00 183 SER A O 1
ATOM 1525 N N . ALA A 1 184 ? -19.641 -0.080 25.311 1.00 81.75 184 ALA A N 1
ATOM 1526 C CA . ALA A 1 184 ? -20.122 -1.039 24.318 1.00 81.75 184 ALA A CA 1
ATOM 1527 C C . ALA A 1 184 ? -20.149 -0.460 22.889 1.00 81.75 184 ALA A C 1
ATOM 1529 O O . ALA A 1 184 ? -19.787 -1.152 21.940 1.00 81.75 184 ALA A O 1
ATOM 1530 N N . ALA A 1 185 ? -20.530 0.812 22.724 1.00 84.62 185 ALA A N 1
ATOM 1531 C CA . ALA A 1 185 ? -20.518 1.469 21.419 1.00 84.62 185 ALA A CA 1
ATOM 1532 C C . ALA A 1 185 ? -19.092 1.681 20.883 1.00 84.62 185 ALA A C 1
ATOM 1534 O O . ALA A 1 185 ? -18.869 1.503 19.690 1.00 84.62 185 ALA A O 1
ATOM 1535 N N . THR A 1 186 ? -18.115 1.998 21.738 1.00 84.88 186 THR A N 1
ATOM 1536 C CA . THR A 1 186 ? -16.705 2.135 21.335 1.00 84.88 186 THR A CA 1
ATOM 1537 C C . THR A 1 186 ? -16.096 0.802 20.908 1.00 84.88 186 THR A C 1
ATOM 1539 O O . THR A 1 186 ? -15.417 0.753 19.884 1.00 84.88 186 THR A O 1
ATOM 1542 N N . LEU A 1 187 ? -16.368 -0.293 21.625 1.00 86.62 187 LEU A N 1
ATOM 1543 C CA . LEU A 1 187 ? -15.911 -1.627 21.214 1.00 86.62 187 LEU A CA 1
ATOM 1544 C C . LEU A 1 187 ? -16.535 -2.065 19.888 1.00 86.62 187 LEU A C 1
ATOM 1546 O O . LEU A 1 187 ? -15.822 -2.563 19.014 1.00 86.62 187 LEU A O 1
ATOM 1550 N N . ASN A 1 188 ? -17.838 -1.838 19.716 1.00 90.56 188 ASN A N 1
ATOM 1551 C CA . ASN A 1 188 ? -18.510 -2.102 18.446 1.00 90.56 188 ASN A CA 1
ATOM 1552 C C . ASN A 1 188 ? -17.884 -1.275 17.319 1.00 90.56 188 ASN A C 1
ATOM 1554 O O . ASN A 1 188 ? -17.576 -1.829 16.270 1.00 90.56 188 ASN A O 1
ATOM 1558 N N . LEU A 1 189 ? -17.586 0.005 17.563 1.00 90.00 189 LEU A N 1
ATOM 1559 C CA . LEU A 1 189 ? -16.946 0.874 16.578 1.00 90.00 189 LEU A CA 1
ATOM 1560 C C . LEU A 1 189 ? -15.546 0.377 16.181 1.00 90.00 189 LEU A C 1
ATOM 1562 O O . LEU A 1 189 ? -15.224 0.373 14.997 1.00 90.00 189 LEU A O 1
ATOM 1566 N N . ILE A 1 190 ? -14.731 -0.112 17.128 1.00 91.06 190 ILE A N 1
ATOM 1567 C CA . ILE A 1 190 ? -13.431 -0.747 16.822 1.00 91.06 190 ILE A CA 1
ATOM 1568 C C . ILE A 1 190 ? -13.633 -1.973 15.922 1.00 91.06 190 ILE A C 1
ATOM 1570 O O . ILE A 1 190 ? -12.929 -2.144 14.924 1.00 91.06 190 ILE A O 1
ATOM 1574 N N . GLN A 1 191 ? -14.584 -2.846 16.262 1.00 91.75 191 GLN A N 1
ATOM 1575 C CA . GLN A 1 191 ? -14.845 -4.062 15.490 1.00 91.75 191 GLN A CA 1
ATOM 1576 C C . GLN A 1 191 ? -15.370 -3.749 14.085 1.00 91.75 191 GLN A C 1
ATOM 1578 O O . GLN A 1 191 ? -14.880 -4.315 13.108 1.00 91.75 191 GLN A O 1
ATOM 1583 N N . GLU A 1 192 ? -16.317 -2.822 13.968 1.00 93.69 192 GLU A N 1
ATOM 1584 C CA . GLU A 1 192 ? -16.858 -2.343 12.696 1.00 93.69 192 GLU A CA 1
ATOM 1585 C C . GLU A 1 192 ? -15.776 -1.698 11.831 1.00 93.69 192 GLU A C 1
ATOM 1587 O O . GLU A 1 192 ? -15.711 -1.958 10.626 1.00 93.69 192 GLU A O 1
ATOM 1592 N N . ALA A 1 193 ? -14.883 -0.914 12.436 1.00 93.38 193 ALA A N 1
ATOM 1593 C CA . ALA A 1 193 ? -13.755 -0.310 11.746 1.00 93.38 193 ALA A CA 1
ATOM 1594 C C . ALA A 1 193 ? -12.801 -1.381 11.193 1.00 93.38 193 ALA A C 1
ATOM 1596 O O . ALA A 1 193 ? -12.435 -1.325 10.019 1.00 93.38 193 ALA A O 1
ATOM 1597 N N . ARG A 1 194 ? -12.464 -2.420 11.975 1.00 92.94 194 ARG A N 1
ATOM 1598 C CA . ARG A 1 194 ? -11.650 -3.558 11.497 1.00 92.94 194 ARG A CA 1
ATOM 1599 C C . ARG A 1 194 ? -12.336 -4.339 10.379 1.00 92.94 194 ARG A C 1
ATOM 1601 O O . ARG A 1 194 ? -11.691 -4.701 9.397 1.00 92.94 194 ARG A O 1
ATOM 1608 N N . GLN A 1 195 ? -13.638 -4.591 10.500 1.00 93.25 195 GLN A N 1
ATOM 1609 C CA . GLN A 1 195 ? -14.410 -5.273 9.457 1.00 93.25 195 GLN A CA 1
ATOM 1610 C C . GLN A 1 195 ? -14.473 -4.446 8.172 1.00 93.25 195 GLN A C 1
ATOM 1612 O O . GLN A 1 195 ? -14.367 -4.993 7.076 1.00 93.25 195 GLN A O 1
ATOM 1617 N N . THR A 1 196 ? -14.634 -3.130 8.282 1.00 94.50 196 THR A N 1
ATOM 1618 C CA . THR A 1 196 ? -14.629 -2.218 7.134 1.00 94.50 196 THR A CA 1
ATOM 1619 C C . THR A 1 196 ? -13.250 -2.171 6.493 1.00 94.50 196 THR A C 1
ATOM 1621 O O . THR A 1 196 ? -13.156 -2.402 5.293 1.00 94.50 196 THR A O 1
ATOM 1624 N N . LEU A 1 197 ? -12.182 -2.038 7.284 1.00 94.06 197 LEU A N 1
ATOM 1625 C CA . LEU A 1 197 ? -10.803 -2.112 6.800 1.00 94.06 197 LEU A CA 1
ATOM 1626 C C . LEU A 1 197 ? -10.556 -3.409 6.018 1.00 94.06 197 LEU A C 1
ATOM 1628 O O . LEU A 1 197 ? -10.054 -3.375 4.900 1.00 94.06 197 LEU A O 1
ATOM 1632 N N . PHE A 1 198 ? -10.969 -4.552 6.571 1.00 93.56 198 PHE A N 1
ATOM 1633 C CA . PHE A 1 198 ? -10.845 -5.841 5.896 1.00 93.56 198 PHE A CA 1
ATOM 1634 C C . PHE A 1 198 ? -11.667 -5.904 4.602 1.00 93.56 198 PHE A C 1
ATOM 1636 O O . PHE A 1 198 ? -11.222 -6.492 3.622 1.00 93.56 198 PHE A O 1
ATOM 1643 N N . ARG A 1 199 ? -12.871 -5.326 4.561 1.00 93.44 199 ARG A N 1
ATOM 1644 C CA . ARG A 1 199 ? -13.702 -5.295 3.344 1.00 93.44 199 ARG A CA 1
ATOM 1645 C C . ARG A 1 199 ? -13.112 -4.419 2.242 1.00 93.44 199 ARG A C 1
ATOM 1647 O O . ARG A 1 199 ? -13.288 -4.765 1.079 1.00 93.44 199 ARG A O 1
ATOM 1654 N N . GLU A 1 200 ? -12.407 -3.351 2.605 1.00 95.06 200 GLU A N 1
ATOM 1655 C CA . GLU A 1 200 ? -11.772 -2.426 1.660 1.00 95.06 200 GLU A CA 1
ATOM 1656 C C . GLU A 1 200 ? -10.510 -2.984 0.989 1.00 95.06 200 GLU A C 1
ATOM 1658 O O . GLU A 1 200 ? -10.058 -2.437 -0.021 1.00 95.06 200 GLU A O 1
ATOM 1663 N N . LEU A 1 201 ? -9.946 -4.075 1.513 1.00 95.38 201 LEU A N 1
ATOM 1664 C CA . LEU A 1 201 ? -8.824 -4.760 0.881 1.00 95.38 201 LEU A CA 1
ATOM 1665 C C . LEU A 1 201 ? -9.279 -5.551 -0.361 1.00 95.38 201 LEU A C 1
ATOM 1667 O O . LEU A 1 201 ? -10.266 -6.299 -0.286 1.00 95.38 201 LEU A O 1
ATOM 1671 N N . PRO A 1 202 ? -8.519 -5.489 -1.475 1.00 95.69 202 PRO A N 1
ATOM 1672 C CA . PRO A 1 202 ? -8.745 -6.341 -2.638 1.00 95.69 202 PRO A CA 1
ATOM 1673 C C . PRO A 1 202 ? -8.882 -7.824 -2.274 1.00 95.69 202 PRO A C 1
ATOM 1675 O O . PRO A 1 202 ? -8.243 -8.336 -1.346 1.00 95.69 202 PRO A O 1
ATOM 1678 N N . GLY A 1 203 ? -9.742 -8.538 -3.004 1.00 94.56 203 GLY A N 1
ATOM 1679 C CA . GLY A 1 203 ? -10.036 -9.948 -2.723 1.00 94.56 203 GLY A CA 1
ATOM 1680 C C . GLY A 1 203 ? -8.801 -10.848 -2.802 1.00 94.56 203 GLY A C 1
ATOM 1681 O O . GLY A 1 203 ? -8.633 -11.741 -1.972 1.00 94.56 203 GLY A O 1
ATOM 1682 N N . ASP A 1 204 ? -7.918 -10.579 -3.757 1.00 94.19 204 ASP A N 1
ATOM 1683 C CA . ASP A 1 204 ? -6.649 -11.279 -3.936 1.00 94.19 204 ASP A CA 1
ATOM 1684 C C . ASP A 1 204 ? -5.616 -10.940 -2.855 1.00 94.19 204 ASP A C 1
ATOM 1686 O O . ASP A 1 204 ? -4.960 -11.851 -2.356 1.00 94.19 204 ASP A O 1
ATOM 1690 N N . ILE A 1 205 ? -5.527 -9.683 -2.415 1.00 95.19 205 ILE A N 1
ATOM 1691 C CA . ILE A 1 205 ? -4.675 -9.277 -1.283 1.00 95.19 205 ILE A CA 1
ATOM 1692 C C . ILE A 1 205 ? -5.092 -10.005 -0.005 1.00 95.19 205 ILE A C 1
ATOM 1694 O O . ILE A 1 205 ? -4.257 -10.601 0.676 1.00 95.19 205 ILE A O 1
ATOM 1698 N N . ARG A 1 206 ? -6.395 -10.057 0.292 1.00 93.31 206 ARG A N 1
ATOM 1699 C CA . ARG A 1 206 ? -6.896 -10.847 1.427 1.00 93.31 206 ARG A CA 1
ATOM 1700 C C . ARG A 1 206 ? -6.564 -12.323 1.289 1.00 93.31 206 ARG A C 1
ATOM 1702 O O . ARG A 1 206 ? -6.143 -12.948 2.258 1.00 93.31 206 ARG A O 1
ATOM 1709 N N . ALA A 1 207 ? -6.772 -12.884 0.100 1.00 91.75 207 ALA A N 1
ATOM 1710 C CA . ALA A 1 207 ? -6.514 -14.294 -0.150 1.00 91.75 207 ALA A CA 1
ATOM 1711 C C . ALA A 1 207 ? -5.032 -14.655 0.008 1.00 91.75 207 ALA A C 1
ATOM 1713 O O . ALA A 1 207 ? -4.739 -15.765 0.446 1.00 91.75 207 ALA A O 1
ATOM 1714 N N . LEU A 1 208 ? -4.129 -13.737 -0.338 1.00 91.50 208 LEU A N 1
ATOM 1715 C CA . LEU A 1 208 ? -2.689 -13.962 -0.323 1.00 91.50 208 LEU A CA 1
ATOM 1716 C C . LEU A 1 208 ? -2.065 -13.756 1.061 1.00 91.50 208 LEU A C 1
ATOM 1718 O O . LEU A 1 208 ? -1.252 -14.578 1.475 1.00 91.50 208 LEU A O 1
ATOM 1722 N N . TYR A 1 209 ? -2.453 -12.695 1.774 1.00 89.62 209 TYR A N 1
ATOM 1723 C CA . TYR A 1 209 ? -1.799 -12.297 3.027 1.00 89.62 209 TYR A CA 1
ATOM 1724 C C . TYR A 1 209 ? -2.595 -12.638 4.292 1.00 89.62 209 TYR A C 1
ATOM 1726 O O . TYR A 1 209 ? -1.999 -12.822 5.348 1.00 89.62 209 TYR A O 1
ATOM 1734 N N . LEU A 1 210 ? -3.930 -12.696 4.215 1.00 84.06 210 LEU A N 1
ATOM 1735 C CA . LEU A 1 210 ? -4.801 -12.748 5.401 1.00 84.06 210 LEU A CA 1
ATOM 1736 C C . LEU A 1 210 ? -5.615 -14.034 5.524 1.00 84.06 210 LEU A C 1
ATOM 1738 O O . LEU A 1 210 ? -6.291 -14.237 6.533 1.00 84.06 210 LEU A O 1
ATOM 1742 N N . ARG A 1 211 ? -5.576 -14.920 4.523 1.00 74.56 211 ARG A N 1
ATOM 1743 C CA . ARG A 1 211 ? -6.079 -16.276 4.724 1.00 74.56 211 ARG A CA 1
ATOM 1744 C C . ARG A 1 211 ? -5.150 -16.965 5.707 1.00 74.56 211 ARG A C 1
ATOM 1746 O O . ARG A 1 211 ? -4.000 -17.250 5.386 1.00 74.56 211 ARG A O 1
ATOM 1753 N N . THR A 1 212 ? -5.681 -17.221 6.898 1.00 47.53 212 THR A N 1
ATOM 1754 C CA . THR A 1 212 ? -5.103 -18.147 7.860 1.00 47.53 212 THR A CA 1
ATOM 1755 C C . THR A 1 212 ? -4.687 -19.404 7.108 1.00 47.53 212 THR A C 1
ATOM 1757 O O . THR A 1 212 ? -5.516 -20.082 6.494 1.00 47.53 212 THR A O 1
ATOM 1760 N N . ARG A 1 213 ? -3.383 -19.706 7.121 1.00 34.34 213 ARG A N 1
ATOM 1761 C CA . ARG A 1 213 ? -2.985 -21.102 6.957 1.00 34.34 213 ARG A CA 1
ATOM 1762 C C . ARG A 1 213 ? -3.747 -21.878 8.044 1.00 34.34 213 ARG A C 1
ATOM 1764 O O . ARG A 1 213 ? -3.789 -21.375 9.170 1.00 34.34 213 ARG A O 1
ATOM 1771 N N . PRO A 1 214 ? -4.427 -22.979 7.690 1.00 34.03 214 PRO A N 1
ATOM 1772 C CA . PRO A 1 214 ? -5.112 -23.812 8.671 1.00 34.03 214 PRO A CA 1
ATOM 1773 C C . PRO A 1 214 ? -4.159 -24.276 9.774 1.00 34.03 214 PRO A C 1
ATOM 1775 O O . PRO A 1 214 ? -2.944 -24.405 9.487 1.00 34.03 214 PRO A O 1
#

Radius of gyration: 19.6 Å; chains: 1; bounding box: 46×40×57 Å

pLDDT: mean 85.85, std 12.97, range [34.03, 97.19]